Protein AF-0000000068505169 (afdb_homodimer)

Sequence (328 aa):
MQSNTTNFGRCMRGFASVATLTAASVMLSAHQTATYTDSSVLVTFGDIPSYWCFVFANYLISAYGTLLVFLPRKSQLWQLVVALDSVLVVILSSSCSAALAVGLIERNGIPHARWESIYHQVPSYCARILSACGIGFVGVVIYLLLLLLALQAEFNSILIDITLMQSNTTNFGRCMRGFASVATLTAASVMLSAHQTATYTDSSVLVTFGDIPSYWCFVFANYLISAYGTLLVFLPRKSQLWQLVVALDSVLVVILSSSCSAALAVGLIERNGIPHARWESIYHQVPSYCARILSACGIGFVGVVIYLLLLLLALQAEFNSILIDITL

Radius of gyration: 22.2 Å; Cα contacts (8 Å, |Δi|>4): 449; chains: 2; bounding box: 42×74×43 Å

pLDDT: mean 88.79, std 12.63, range [39.25, 98.69]

InterPro domains:
  IPR006459 Casparian strip membrane protein [TIGR01569] (12-149)
  IPR006702 Casparian strip membrane protein domain [PF04535] (7-141)
  IPR044173 Casparian strip membrane protein/CASP-like protein [PTHR36488] (13-149)

Nearest PDB structures (foldseek):
  8oyv-assembly1_A  TM=4.963E-01  e=1.800E+00  synthetic construct
  8oyv-assembly1_A  TM=4.962E-01  e=1.800E+00  synthetic construct

Secondary structure (DSSP, 8-state):
-HHHHHHHHHHHHHHHHHHHHHHHHHHHT-EEEEE-SS-EEEEEGGG-HHHHHHHHHHHHHHHHHHHHHSS---TTHHHHHHHHHHHHHHHHHHHHHHHHHHHHHHHH-BGGGTB---TTT-HHHHHHHHHHHHHHHHHHHHHHHHHHHHHHHHHHHHHHHHH-/-HHHHHHHHHHHHHHHHHHHHHHHHHHHT-EEEEE-SS-EEEEEGGG-HHHHHHHHHHHHHHHHHHHHHSS---TTHHHHHHHHHHHHHHHHHHHHHHHHHHHHHHHH-BGGGTB---TTT-HHHHHHHHHHHHHHHHHHHHHHHHHHHHHHHHHHHHHHHHH-

Foldseek 3Di:
DVVVVVVVLLVLLLLLLVLLQVLLVLLQPQWDWFDDPVDIDIDHSVVDVLNVLQNVLSNVSSVVSVVVSPDPPDDPCVVVVLVVLVVSLVSLVVSLVSLQVVLVCLQPNDVVVPGDHCCVGRVRSSVSSNVSSVSSVSSSVSSVVSSVVVVVVVVVVVVVVVVD/DVVVVVVVLLVLLLLLLVLLQVLLVLLQPQWDWFDDPVDIDIDHSVVDVLNVLQNVLSNVSSVVSVVVSPDPPDDPCVVVVLVVLVVSLVSLVVSLVSLQVVLVCLQPNDVVVPGDHCCVGRVRSSVSSNVSSVSSVSSSVSSVVSSVVVVVVVVVVVVVVVVD

Solvent-accessible surface area (backbone atoms only — not comparable to full-atom values): 16306 Å² total; per-residue (Å²): 115,74,65,58,53,52,51,51,49,40,50,49,37,49,50,27,17,51,30,13,40,48,15,24,52,41,33,72,66,23,54,36,65,27,73,52,98,84,48,76,46,79,45,50,46,85,79,39,68,49,46,51,47,28,32,51,42,23,44,50,49,16,55,53,30,53,54,52,60,74,46,76,92,51,77,80,59,48,61,55,50,54,51,49,48,55,54,48,38,34,50,40,32,16,23,37,31,20,32,42,47,52,45,49,35,39,54,64,29,38,77,93,69,58,26,66,49,47,31,90,51,27,48,69,27,49,49,30,45,49,48,16,37,53,37,33,45,51,22,34,53,46,47,49,50,50,51,50,50,53,52,49,55,54,50,52,56,52,53,55,54,70,74,100,115,74,65,58,54,52,50,51,50,40,51,49,36,50,50,26,17,51,30,14,41,48,16,25,51,41,33,70,65,23,54,35,65,27,70,50,99,83,48,75,46,80,45,49,45,84,80,38,68,49,46,52,47,28,33,51,42,22,43,52,49,16,53,52,31,53,54,53,61,74,46,77,92,50,76,80,58,48,60,54,50,54,48,49,49,56,54,47,37,34,50,40,34,15,25,39,29,18,31,42,48,52,44,49,36,39,55,64,28,37,77,93,70,57,27,66,48,46,31,88,51,28,49,69,29,49,51,30,43,50,48,16,35,53,37,33,44,53,21,35,53,44,48,50,49,51,50,49,51,54,54,49,54,55,50,51,55,49,52,55,54,71,74,100

Organism: Arachis hypogaea (NCBI:txid3818)

Structure (mmCIF, N/CA/C/O backbone):
data_AF-0000000068505169-model_v1
#
loop_
_entity.id
_entity.type
_entity.pdbx_description
1 polymer 'CASP-like protein'
#
loop_
_atom_site.group_PDB
_atom_site.id
_atom_site.type_symbol
_atom_site.label_atom_id
_atom_site.label_alt_id
_atom_site.label_comp_id
_atom_site.label_asym_id
_atom_site.label_entity_id
_atom_site.label_seq_id
_atom_site.pdbx_PDB_ins_code
_atom_site.Cartn_x
_atom_site.Cartn_y
_atom_site.Cartn_z
_atom_site.occupancy
_atom_site.B_iso_or_equiv
_atom_site.auth_seq_id
_atom_site.auth_comp_id
_atom_site.auth_asym_id
_atom_site.auth_atom_id
_atom_site.pdbx_PDB_model_num
ATOM 1 N N . MET A 1 1 ? 14.07 24.844 20.359 1 39.5 1 MET A N 1
ATOM 2 C CA . MET A 1 1 ? 13.406 23.531 20.312 1 39.5 1 MET A CA 1
ATOM 3 C C . MET A 1 1 ? 12.867 23.25 18.922 1 39.5 1 MET A C 1
ATOM 5 O O . MET A 1 1 ? 12.906 22.109 18.453 1 39.5 1 MET A O 1
ATOM 9 N N . GLN A 1 2 ? 12.398 24.344 18.172 1 51.69 2 GLN A N 1
ATOM 10 C CA . GLN A 1 2 ? 11.859 24.266 16.812 1 51.69 2 GLN A CA 1
ATOM 11 C C . GLN A 1 2 ? 12.93 23.828 15.82 1 51.69 2 GLN A C 1
ATOM 13 O O . GLN A 1 2 ? 12.656 23.031 14.914 1 51.69 2 GLN A O 1
ATOM 18 N N . SER A 1 3 ? 14.172 24.203 16.109 1 56.88 3 SER A N 1
ATOM 19 C CA . SER A 1 3 ? 15.281 23.953 15.203 1 56.88 3 SER A CA 1
ATOM 20 C C . SER A 1 3 ? 15.688 22.484 15.227 1 56.88 3 SER A C 1
ATOM 22 O O . SER A 1 3 ? 15.992 21.906 14.188 1 56.88 3 SER A O 1
ATOM 24 N N . ASN A 1 4 ? 15.633 21.781 16.406 1 59.94 4 ASN A N 1
ATOM 25 C CA . ASN A 1 4 ? 16.078 20.406 16.531 1 59.94 4 ASN A CA 1
ATOM 26 C C . ASN A 1 4 ? 15.117 19.453 15.82 1 59.94 4 ASN A C 1
ATOM 28 O O . ASN A 1 4 ? 15.555 18.438 15.25 1 59.94 4 ASN A O 1
ATOM 32 N N . THR A 1 5 ? 13.922 19.875 15.773 1 69.19 5 THR A N 1
ATOM 33 C CA . THR A 1 5 ? 12.945 19.016 15.125 1 69.19 5 THR A CA 1
ATOM 34 C C . THR A 1 5 ? 13.109 19.047 13.609 1 69.19 5 THR A C 1
ATOM 36 O O . THR A 1 5 ? 12.945 18.031 12.93 1 69.19 5 THR A O 1
ATOM 39 N N . THR A 1 6 ? 13.531 20.203 13.219 1 76.12 6 THR A N 1
ATOM 40 C CA . THR A 1 6 ? 13.734 20.328 11.781 1 76.12 6 THR A CA 1
ATOM 41 C C . THR A 1 6 ? 14.945 19.5 11.336 1 76.12 6 THR A C 1
ATOM 43 O O . THR A 1 6 ? 14.906 18.844 10.297 1 76.12 6 THR A O 1
ATOM 46 N N . ASN A 1 7 ? 16 19.562 12.203 1 82.75 7 ASN A N 1
ATOM 47 C CA . ASN A 1 7 ? 17.172 18.766 11.883 1 82.75 7 ASN A CA 1
ATOM 48 C C . ASN A 1 7 ? 16.875 17.266 11.938 1 82.75 7 ASN A C 1
ATOM 50 O O . ASN A 1 7 ? 17.375 16.5 11.125 1 82.75 7 ASN A O 1
ATOM 54 N N . PHE A 1 8 ? 16.141 16.891 12.914 1 87.81 8 PHE A N 1
ATOM 55 C CA . PHE A 1 8 ? 15.742 15.5 13.055 1 87.81 8 PHE A CA 1
ATOM 56 C C . PHE A 1 8 ? 14.945 15.039 11.836 1 87.81 8 PHE A C 1
ATOM 58 O O . PHE A 1 8 ? 15.18 13.953 11.312 1 87.81 8 PHE A O 1
ATOM 65 N N . GLY A 1 9 ? 14.141 15.945 11.375 1 87.56 9 GLY A N 1
ATOM 66 C CA . GLY A 1 9 ? 13.367 15.633 10.188 1 87.56 9 GLY A CA 1
ATOM 67 C C . GLY A 1 9 ? 14.219 15.492 8.938 1 87.56 9 GLY A C 1
ATOM 68 O O . GLY A 1 9 ? 14 14.594 8.125 1 87.56 9 GLY A O 1
ATOM 69 N N . ARG A 1 10 ? 15.164 16.281 8.906 1 89.62 10 ARG A N 1
ATOM 70 C CA . ARG A 1 10 ? 16.062 16.203 7.758 1 89.62 10 ARG A CA 1
ATOM 71 C C . ARG A 1 10 ? 16.906 14.93 7.793 1 89.62 10 ARG A C 1
ATOM 73 O O . ARG A 1 10 ? 17.125 14.305 6.758 1 89.62 10 ARG A O 1
ATOM 80 N N . CYS A 1 11 ? 17.312 14.602 8.914 1 92.19 11 CYS A N 1
ATOM 81 C CA . CYS A 1 11 ? 18.094 13.375 9.07 1 92.19 11 CYS A CA 1
ATOM 82 C C . CYS A 1 11 ? 17.25 12.148 8.727 1 92.19 11 CYS A C 1
ATOM 84 O O . CYS A 1 11 ? 17.734 11.242 8.031 1 92.19 11 CYS A O 1
ATOM 86 N N . MET A 1 12 ? 16.078 12.109 9.18 1 94.94 12 MET A N 1
ATOM 87 C CA . MET A 1 12 ? 15.188 10.992 8.883 1 94.94 12 MET A CA 1
ATOM 88 C C . MET A 1 12 ? 14.938 10.875 7.383 1 94.94 12 MET A C 1
ATOM 90 O O . MET A 1 12 ? 14.953 9.773 6.832 1 94.94 12 MET A O 1
ATOM 94 N N . ARG A 1 13 ? 14.781 11.984 6.824 1 94.44 13 ARG A N 1
ATOM 95 C CA . ARG A 1 13 ? 14.555 11.984 5.383 1 94.44 13 ARG A CA 1
ATOM 96 C C . ARG A 1 13 ? 15.789 11.477 4.637 1 94.44 13 ARG A C 1
ATOM 98 O O . ARG A 1 13 ? 15.664 10.773 3.629 1 94.44 13 ARG A O 1
ATOM 105 N N . GLY A 1 14 ? 16.875 11.828 5.105 1 95.12 14 GLY A N 1
ATOM 106 C CA . GLY A 1 14 ? 18.109 11.312 4.523 1 95.12 14 GLY A CA 1
ATOM 107 C C . GLY A 1 14 ? 18.25 9.812 4.652 1 95.12 14 GLY A C 1
ATOM 108 O O . GLY A 1 14 ? 18.609 9.133 3.689 1 95.12 14 GLY A O 1
ATOM 109 N N . PHE A 1 15 ? 17.891 9.359 5.777 1 96.5 15 PHE A N 1
ATOM 110 C CA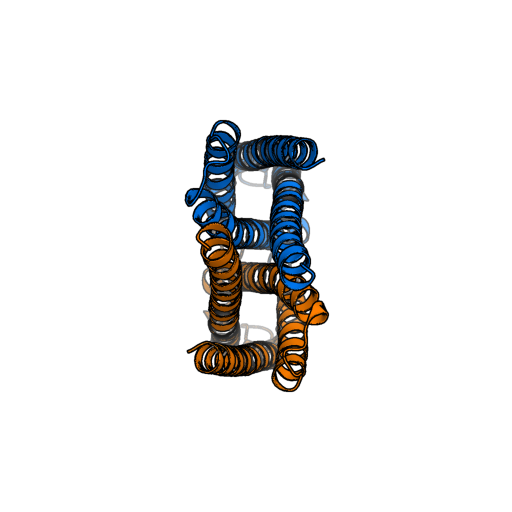 . PHE A 1 15 ? 17.953 7.922 6.004 1 96.5 15 PHE A CA 1
ATOM 111 C C . PHE A 1 15 ? 16.938 7.195 5.117 1 96.5 15 PHE A C 1
ATOM 113 O O . PHE A 1 15 ? 17.234 6.133 4.57 1 96.5 15 PHE A O 1
ATOM 120 N N . ALA A 1 16 ? 15.805 7.785 5.066 1 96.88 16 ALA A N 1
ATOM 121 C CA . ALA A 1 16 ? 14.773 7.184 4.223 1 96.88 16 ALA A CA 1
ATOM 122 C C . ALA A 1 16 ? 15.203 7.156 2.762 1 96.88 16 ALA A C 1
ATOM 124 O O . ALA A 1 16 ? 14.953 6.184 2.049 1 96.88 16 ALA A O 1
ATOM 125 N N . SER A 1 17 ? 15.852 8.172 2.303 1 97.38 17 SER A N 1
ATOM 126 C CA . SER A 1 17 ? 16.328 8.242 0.923 1 97.38 17 SER A CA 1
ATOM 127 C C . SER A 1 17 ? 17.359 7.172 0.637 1 97.38 17 SER A C 1
ATOM 129 O O . SER A 1 17 ? 17.328 6.52 -0.408 1 97.38 17 SER A O 1
ATOM 131 N N . VAL A 1 18 ? 18.219 6.988 1.585 1 97.38 18 VAL A N 1
ATOM 132 C CA . VAL A 1 18 ? 19.25 5.965 1.427 1 97.38 18 VAL A CA 1
ATOM 133 C C . VAL A 1 18 ? 18.609 4.578 1.446 1 97.38 18 VAL A C 1
ATOM 135 O O . VAL A 1 18 ? 18.969 3.711 0.646 1 97.38 18 VAL A O 1
ATOM 138 N N . ALA A 1 19 ? 17.734 4.363 2.311 1 98.12 19 ALA A N 1
ATOM 139 C CA . ALA A 1 19 ? 17.047 3.076 2.41 1 98.12 19 ALA A CA 1
ATOM 140 C C . ALA A 1 19 ? 16.312 2.748 1.115 1 98.12 19 ALA A C 1
ATOM 142 O O . ALA A 1 19 ? 16.406 1.633 0.599 1 98.12 19 ALA A O 1
ATOM 143 N N . THR A 1 20 ? 15.555 3.73 0.558 1 98.44 20 THR A N 1
ATOM 144 C CA . THR A 1 20 ? 14.789 3.482 -0.66 1 98.44 20 THR A CA 1
ATOM 145 C C . THR A 1 20 ? 15.719 3.295 -1.854 1 98.44 20 THR A C 1
ATOM 147 O O . THR A 1 20 ? 15.453 2.473 -2.732 1 98.44 20 THR A O 1
ATOM 150 N N . LEU A 1 21 ? 16.828 3.963 -1.868 1 98.31 21 LEU A N 1
ATOM 151 C CA . LEU A 1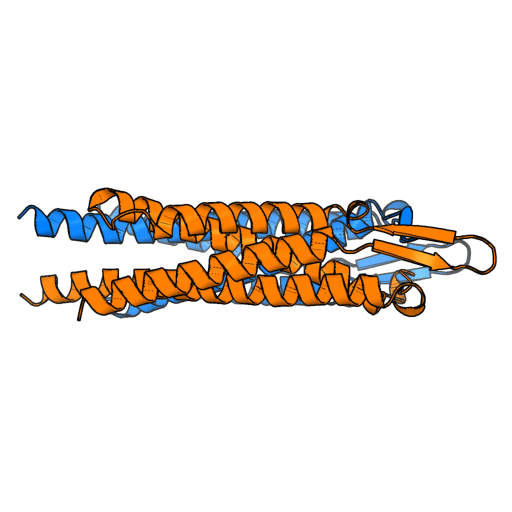 21 ? 17.828 3.777 -2.92 1 98.31 21 LEU A CA 1
ATOM 152 C C . LEU A 1 21 ? 18.422 2.377 -2.857 1 98.31 21 LEU A C 1
ATOM 154 O O . LEU A 1 21 ? 18.562 1.711 -3.885 1 98.31 21 LEU A O 1
ATOM 158 N N . THR A 1 22 ? 18.734 2.004 -1.691 1 98.5 22 THR A N 1
ATOM 159 C CA . THR A 1 22 ? 19.312 0.682 -1.486 1 98.5 22 THR A CA 1
ATOM 160 C C . THR A 1 22 ? 18.312 -0.41 -1.852 1 98.5 22 THR A C 1
ATOM 162 O O . THR A 1 22 ? 18.656 -1.376 -2.533 1 98.5 22 THR A O 1
ATOM 165 N N . ALA A 1 23 ? 17.094 -0.255 -1.421 1 98.69 23 ALA A N 1
ATOM 166 C CA . ALA A 1 23 ? 16.062 -1.231 -1.734 1 98.69 23 ALA A CA 1
ATOM 167 C C . ALA A 1 23 ? 15.891 -1.387 -3.242 1 98.69 23 ALA A C 1
ATOM 169 O O . ALA A 1 23 ? 15.828 -2.508 -3.756 1 98.69 23 ALA A O 1
ATOM 170 N N . ALA A 1 24 ? 15.789 -0.264 -3.967 1 98.31 24 ALA A N 1
ATOM 171 C CA . ALA A 1 24 ? 15.641 -0.298 -5.418 1 98.31 24 ALA A CA 1
ATOM 172 C C . ALA A 1 24 ? 16.844 -0.976 -6.078 1 98.31 24 ALA A C 1
ATOM 174 O O . ALA A 1 24 ? 16.672 -1.787 -6.992 1 98.31 24 ALA A O 1
ATOM 175 N N . SER A 1 25 ? 18.031 -0.681 -5.605 1 98.19 25 SER A N 1
ATOM 176 C CA . SER A 1 25 ? 19.25 -1.238 -6.188 1 98.19 25 SER A CA 1
ATOM 177 C C . SER A 1 25 ? 19.344 -2.74 -5.938 1 98.19 25 SER A C 1
ATOM 179 O O . SER A 1 25 ? 19.734 -3.5 -6.828 1 98.19 25 SER A O 1
ATOM 181 N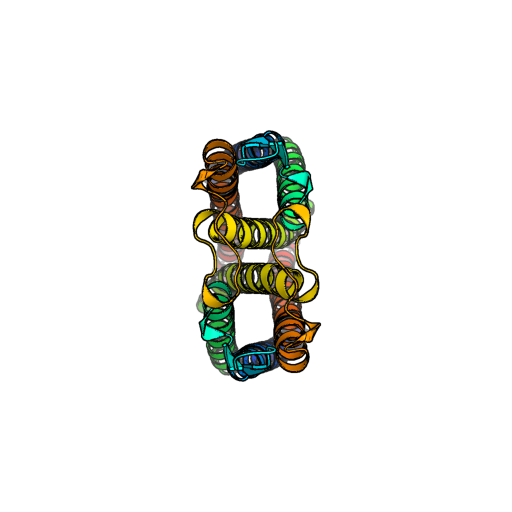 N . VAL A 1 26 ? 19 -3.18 -4.754 1 97.94 26 VAL A N 1
ATOM 182 C CA . VAL A 1 26 ? 19.047 -4.598 -4.422 1 97.94 26 VAL A CA 1
ATOM 183 C C . VAL A 1 26 ? 18.062 -5.363 -5.301 1 97.94 26 VAL A C 1
ATOM 185 O O . VAL A 1 26 ? 18.375 -6.445 -5.805 1 97.94 26 VAL A O 1
ATOM 188 N N . MET A 1 27 ? 16.891 -4.797 -5.488 1 97.75 27 MET A N 1
ATOM 189 C CA . MET A 1 27 ? 15.898 -5.461 -6.336 1 97.75 27 MET A CA 1
ATOM 190 C C . MET A 1 27 ? 16.375 -5.516 -7.781 1 97.75 27 MET A C 1
ATOM 192 O O . MET A 1 27 ? 16.219 -6.535 -8.453 1 97.75 27 MET A O 1
ATOM 196 N N . LEU A 1 28 ? 16.938 -4.418 -8.234 1 95.94 28 LEU A N 1
ATOM 197 C CA . LEU A 1 28 ? 17.422 -4.324 -9.609 1 95.94 28 LEU A CA 1
ATOM 198 C C . LEU A 1 28 ? 18.516 -5.359 -9.875 1 95.94 28 LEU A C 1
ATOM 200 O O . LEU A 1 28 ? 18.672 -5.816 -11.008 1 95.94 28 LEU A O 1
ATOM 204 N N . SER A 1 29 ? 19.234 -5.734 -8.867 1 95.56 29 SER A N 1
ATOM 205 C CA . SER A 1 29 ? 20.359 -6.668 -9.016 1 95.56 29 SER A CA 1
ATOM 206 C C . SER A 1 29 ? 19.891 -8.109 -8.805 1 95.56 29 SER A C 1
ATOM 208 O O . SER A 1 29 ? 20.719 -9.031 -8.836 1 95.56 29 SER A O 1
ATOM 210 N N . ALA A 1 30 ? 18.672 -8.391 -8.656 1 96.19 30 ALA A N 1
ATOM 211 C CA . ALA A 1 30 ? 18.172 -9.727 -8.367 1 96.19 30 ALA A CA 1
ATOM 212 C C . ALA A 1 30 ? 18.078 -10.562 -9.641 1 96.19 30 ALA A C 1
ATOM 214 O O . ALA A 1 30 ? 17.219 -10.312 -10.492 1 96.19 30 ALA A O 1
ATOM 215 N N . HIS A 1 31 ? 18.922 -11.43 -9.875 1 93.81 31 HIS A N 1
ATOM 216 C CA . HIS A 1 31 ? 18.938 -12.383 -10.977 1 93.81 31 HIS A CA 1
ATOM 217 C C . HIS A 1 31 ? 19.656 -13.664 -10.586 1 93.81 31 HIS A C 1
ATOM 219 O O . HIS A 1 31 ? 20.578 -13.633 -9.758 1 93.81 31 HIS A O 1
ATOM 225 N N . GLN A 1 32 ? 19.109 -14.719 -11.039 1 93.25 32 GLN A N 1
ATOM 226 C CA . GLN A 1 32 ? 19.719 -16.031 -10.805 1 93.25 32 GLN A CA 1
ATOM 227 C C . GLN A 1 32 ? 19.25 -17.047 -11.844 1 93.25 32 GLN A C 1
ATOM 229 O O . GLN A 1 32 ? 18.078 -17.047 -12.234 1 93.25 32 GLN A O 1
ATOM 234 N N . THR A 1 33 ? 20.156 -17.922 -12.297 1 90.94 33 THR A N 1
ATOM 235 C CA . THR A 1 33 ? 19.828 -18.984 -13.25 1 90.94 33 THR A CA 1
ATOM 236 C C . THR A 1 33 ? 19.281 -20.203 -12.539 1 90.94 33 THR A C 1
ATOM 238 O O . THR A 1 33 ? 19.875 -20.719 -11.594 1 90.94 33 THR A O 1
ATOM 241 N N . ALA A 1 34 ? 18.078 -20.562 -12.977 1 87.25 34 ALA A N 1
ATOM 242 C CA . ALA A 1 34 ? 17.469 -21.766 -12.438 1 87.25 34 ALA A CA 1
ATOM 243 C C . ALA A 1 34 ? 17.859 -23 -13.258 1 87.25 34 ALA A C 1
ATOM 245 O O . ALA A 1 34 ? 17.719 -23 -14.484 1 87.25 34 ALA A O 1
ATOM 246 N N . THR A 1 35 ? 18.375 -24 -12.508 1 83.25 35 THR A N 1
ATOM 247 C CA . THR A 1 35 ? 18.781 -25.219 -13.188 1 83.25 35 THR A CA 1
ATOM 248 C C . THR A 1 35 ? 17.75 -26.328 -12.977 1 83.25 35 THR A C 1
ATOM 250 O O . THR A 1 35 ? 17.453 -26.703 -11.836 1 83.25 35 THR A O 1
ATOM 253 N N . TYR A 1 36 ? 17.172 -26.547 -14.117 1 76 36 TYR A N 1
ATOM 254 C CA . TYR A 1 36 ? 16.281 -27.703 -14.117 1 76 36 TYR A CA 1
ATOM 255 C C . TYR A 1 36 ? 16.953 -28.922 -14.734 1 76 36 TYR A C 1
ATOM 257 O O . TYR A 1 36 ? 18.094 -28.844 -15.188 1 76 36 TYR A O 1
ATOM 265 N N . THR A 1 37 ? 16.391 -30.047 -14.633 1 75.94 37 THR A N 1
ATOM 266 C CA . THR A 1 37 ? 16.953 -31.297 -15.148 1 75.94 37 THR A CA 1
ATOM 267 C C . THR A 1 37 ? 17.281 -31.156 -16.641 1 75.94 37 THR A C 1
ATOM 269 O O . THR A 1 37 ? 18.312 -31.672 -17.094 1 75.94 37 THR A O 1
ATOM 272 N N . ASP A 1 38 ? 16.641 -30.375 -17.297 1 77.06 38 ASP A N 1
ATOM 273 C CA . ASP A 1 38 ? 16.812 -30.406 -18.734 1 77.06 38 ASP A CA 1
ATOM 274 C C . ASP A 1 38 ? 17.078 -29.016 -19.297 1 77.06 38 ASP A C 1
ATOM 276 O O . ASP A 1 38 ? 17.203 -28.828 -20.516 1 77.06 38 ASP A O 1
ATOM 280 N N . SER A 1 39 ? 17.141 -28.078 -18.531 1 81.25 39 SER A N 1
ATOM 281 C CA . SER A 1 39 ? 17.328 -26.75 -19.078 1 81.25 39 SER A CA 1
ATOM 282 C C . SER A 1 39 ? 17.625 -25.719 -17.984 1 81.25 39 SER A C 1
ATOM 284 O O . SER A 1 39 ? 17.438 -26.016 -16.797 1 81.25 39 SER A O 1
ATOM 286 N N . SER A 1 40 ? 18.328 -24.672 -18.469 1 84.62 40 SER A N 1
ATOM 287 C CA . SER A 1 40 ? 18.578 -23.547 -17.578 1 84.62 40 SER A CA 1
ATOM 288 C C . SER A 1 40 ? 17.797 -22.312 -18 1 84.62 40 SER A C 1
ATOM 290 O O . SER A 1 40 ? 17.703 -22.016 -19.203 1 84.62 40 SER A O 1
ATOM 292 N N . VAL A 1 41 ? 17.062 -21.812 -17.031 1 85.94 41 VAL A N 1
ATOM 293 C CA . VAL A 1 41 ? 16.297 -20.609 -17.312 1 85.94 41 VAL A CA 1
ATOM 294 C C . VAL A 1 41 ? 16.75 -19.469 -16.406 1 85.94 41 VAL A C 1
ATOM 296 O O . VAL A 1 41 ? 16.922 -19.656 -15.203 1 85.94 41 VAL A O 1
ATOM 299 N N . LEU A 1 42 ? 17.016 -18.359 -17.031 1 89.69 42 LEU A N 1
ATOM 300 C CA . LEU A 1 42 ? 17.406 -17.172 -16.266 1 89.69 42 LEU A CA 1
ATOM 301 C C . LEU A 1 42 ? 16.188 -16.5 -15.656 1 89.69 42 LEU A C 1
ATOM 303 O O . LEU A 1 42 ? 15.266 -16.109 -16.375 1 89.69 42 LEU A O 1
ATOM 307 N N . VAL A 1 43 ? 16.172 -16.453 -14.32 1 89.88 43 VAL A N 1
ATOM 308 C CA . VAL A 1 43 ? 15.109 -15.773 -13.594 1 89.88 43 VAL A CA 1
ATOM 309 C C . VAL A 1 43 ? 15.562 -14.383 -13.172 1 89.88 43 VAL A C 1
ATOM 311 O O . VAL A 1 43 ? 16.594 -14.234 -12.5 1 89.88 43 VAL A O 1
ATOM 314 N N . THR A 1 44 ? 14.836 -13.359 -13.594 1 92.38 44 THR A N 1
ATOM 315 C CA . THR A 1 44 ? 15.18 -11.977 -13.266 1 92.38 44 THR A CA 1
ATOM 316 C C . THR A 1 44 ? 13.969 -11.242 -12.703 1 92.38 44 THR A C 1
ATOM 318 O O . THR A 1 44 ? 12.828 -11.68 -12.883 1 92.38 44 THR A O 1
ATOM 321 N N . PHE A 1 45 ? 14.289 -10.156 -11.992 1 91.69 45 PHE A N 1
ATOM 322 C CA . PHE A 1 45 ? 13.203 -9.367 -11.43 1 91.69 45 PHE A CA 1
ATOM 323 C C . PHE A 1 45 ? 12.297 -8.82 -12.531 1 91.69 45 PHE A C 1
ATOM 325 O O . PHE A 1 45 ? 11.109 -8.594 -12.312 1 91.69 45 PHE A O 1
ATOM 332 N N . GLY A 1 46 ? 12.859 -8.609 -13.734 1 90.38 46 GLY A N 1
ATOM 333 C CA . GLY A 1 46 ? 12.18 -7.973 -14.852 1 90.38 46 GLY A CA 1
ATOM 334 C C . GLY A 1 46 ? 11 -8.781 -15.367 1 90.38 46 GLY A C 1
ATOM 335 O O . GLY A 1 46 ? 10.156 -8.258 -16.094 1 90.38 46 GLY A O 1
ATOM 336 N N . ASP A 1 47 ? 10.836 -9.945 -14.977 1 88.56 47 ASP A N 1
ATOM 337 C CA . ASP A 1 47 ? 9.773 -10.828 -15.453 1 88.56 47 ASP A CA 1
ATOM 338 C C . ASP A 1 47 ? 8.461 -10.562 -14.719 1 88.56 47 ASP A C 1
ATOM 340 O O . ASP A 1 47 ? 7.398 -11.008 -15.156 1 88.56 47 ASP A O 1
ATOM 344 N N . ILE A 1 48 ? 8.57 -9.883 -13.625 1 92.81 48 ILE A N 1
ATOM 345 C CA . ILE A 1 48 ? 7.395 -9.633 -12.797 1 92.81 48 ILE A CA 1
ATOM 346 C C . ILE A 1 48 ? 7.09 -8.133 -12.773 1 92.81 48 ILE A C 1
ATOM 348 O O . ILE A 1 48 ? 7.895 -7.336 -12.281 1 92.81 48 ILE A O 1
ATOM 352 N N . PRO A 1 49 ? 5.977 -7.746 -13.234 1 93.31 49 PRO A N 1
ATOM 353 C CA . PRO A 1 49 ? 5.633 -6.324 -13.312 1 93.31 49 PRO A CA 1
ATOM 354 C C . PRO A 1 49 ? 5.629 -5.641 -11.953 1 93.31 49 PRO A C 1
ATOM 356 O O . PRO A 1 49 ? 5.98 -4.465 -11.844 1 93.31 49 PRO A O 1
ATOM 359 N N . SER A 1 50 ? 5.203 -6.32 -10.922 1 95.12 50 SER A N 1
ATOM 360 C CA . SER A 1 50 ? 5.137 -5.727 -9.594 1 95.12 50 SER A CA 1
ATOM 361 C C . SER A 1 50 ? 6.512 -5.254 -9.125 1 95.12 50 SER A C 1
ATOM 363 O O . SER A 1 50 ? 6.621 -4.258 -8.406 1 95.12 50 SER A O 1
ATOM 365 N N . TYR A 1 51 ? 7.547 -5.836 -9.547 1 97.62 51 TYR A N 1
ATOM 366 C CA . TYR A 1 51 ? 8.898 -5.477 -9.133 1 97.62 51 TYR A CA 1
ATOM 367 C C . TYR A 1 51 ? 9.352 -4.188 -9.805 1 97.62 51 TYR A C 1
ATOM 369 O O . TYR A 1 51 ? 10.094 -3.398 -9.219 1 97.62 51 TYR A O 1
ATOM 377 N N . TRP A 1 52 ? 8.883 -3.984 -10.992 1 96.25 52 TRP A N 1
ATOM 378 C CA . TRP A 1 52 ? 9.164 -2.713 -11.656 1 96.25 52 TRP A CA 1
ATOM 379 C C . TRP A 1 52 ? 8.492 -1.559 -10.922 1 96.25 52 TRP A C 1
ATOM 381 O O . TRP A 1 52 ? 9.07 -0.481 -10.773 1 96.25 52 TRP A O 1
ATOM 391 N N . CYS A 1 53 ? 7.332 -1.796 -10.508 1 97.12 53 CYS A N 1
ATOM 392 C CA . CYS A 1 53 ? 6.621 -0.777 -9.742 1 97.12 53 CYS A CA 1
ATOM 393 C C . CYS A 1 53 ? 7.367 -0.438 -8.461 1 97.12 53 CYS A C 1
ATOM 395 O O . CYS A 1 53 ? 7.5 0.734 -8.102 1 97.12 53 CYS A O 1
ATOM 397 N N . PHE A 1 54 ? 7.832 -1.439 -7.859 1 98.5 54 PHE A N 1
ATOM 398 C CA . PHE A 1 54 ? 8.602 -1.267 -6.633 1 98.5 54 PHE A CA 1
ATOM 399 C C . PHE A 1 54 ? 9.859 -0.45 -6.898 1 98.5 54 PHE A C 1
ATOM 401 O O . PHE A 1 54 ? 10.148 0.512 -6.18 1 98.5 54 PHE A O 1
ATOM 408 N N . VAL A 1 55 ? 10.625 -0.806 -7.898 1 98.5 55 VAL A N 1
ATOM 409 C CA . VAL A 1 55 ? 11.891 -0.161 -8.219 1 98.5 55 VAL A CA 1
ATOM 410 C C . VAL A 1 55 ? 11.648 1.3 -8.594 1 98.5 55 VAL A C 1
ATOM 412 O O . VAL A 1 55 ? 12.32 2.197 -8.078 1 98.5 55 VAL A O 1
ATOM 415 N N . PHE A 1 56 ? 10.672 1.495 -9.391 1 97.94 56 PHE A N 1
ATOM 416 C CA . PHE A 1 56 ? 10.383 2.854 -9.836 1 97.94 56 PHE A CA 1
ATOM 417 C C . PHE A 1 56 ? 9.938 3.721 -8.664 1 97.94 56 PHE A C 1
ATOM 419 O O . PHE A 1 56 ? 10.398 4.852 -8.508 1 97.94 56 PHE A O 1
ATOM 426 N N . ALA A 1 57 ? 9.094 3.217 -7.848 1 98.12 57 ALA A N 1
ATOM 427 C CA . ALA A 1 57 ? 8.609 3.965 -6.695 1 98.12 57 ALA A CA 1
ATOM 428 C C . ALA A 1 57 ? 9.75 4.312 -5.742 1 98.12 57 ALA A C 1
ATOM 430 O O . ALA A 1 57 ? 9.844 5.441 -5.262 1 98.12 57 ALA A O 1
ATOM 431 N N . ASN A 1 58 ? 10.602 3.367 -5.488 1 98.62 58 ASN A N 1
ATOM 432 C CA . ASN A 1 58 ? 11.703 3.592 -4.559 1 98.62 58 ASN A CA 1
ATOM 433 C C . ASN A 1 58 ? 12.711 4.602 -5.113 1 98.62 58 ASN A C 1
ATOM 435 O O . ASN A 1 58 ? 13.188 5.469 -4.387 1 98.62 58 ASN A O 1
ATOM 439 N N . TYR A 1 59 ? 13 4.492 -6.363 1 98.12 59 TYR A N 1
ATOM 440 C CA . TYR A 1 59 ? 13.898 5.484 -6.949 1 98.12 59 TYR A CA 1
ATOM 441 C C . TYR A 1 59 ? 13.273 6.871 -6.918 1 98.12 59 TYR A C 1
ATOM 443 O O . TYR A 1 59 ? 13.953 7.863 -6.641 1 98.12 59 TYR A O 1
ATOM 451 N N . LEU A 1 60 ? 11.992 6.945 -7.199 1 98.06 60 LEU A N 1
ATOM 452 C CA . LEU A 1 60 ? 11.281 8.219 -7.188 1 98.06 60 LEU A CA 1
ATOM 453 C C . LEU A 1 60 ? 11.344 8.867 -5.809 1 98.06 60 LEU A C 1
ATOM 455 O O . LEU A 1 60 ? 11.672 10.047 -5.688 1 98.06 60 LEU A O 1
ATOM 459 N N . ILE A 1 61 ? 11.086 8.109 -4.828 1 97.44 61 ILE A N 1
ATOM 460 C CA . ILE A 1 61 ? 11.031 8.617 -3.463 1 97.44 61 ILE A CA 1
ATOM 461 C C . ILE A 1 61 ? 12.438 8.992 -2.998 1 97.44 61 ILE A C 1
ATOM 463 O O . ILE A 1 61 ? 12.617 9.953 -2.256 1 97.44 61 ILE A O 1
ATOM 467 N N . SER A 1 62 ? 13.383 8.164 -3.434 1 97.69 62 SER A N 1
ATOM 468 C CA . SER A 1 62 ? 14.766 8.469 -3.08 1 97.69 62 SER A CA 1
ATOM 469 C C . SER A 1 62 ? 15.195 9.812 -3.664 1 97.69 62 SER A C 1
ATOM 471 O O . SER A 1 62 ? 15.773 10.641 -2.961 1 97.69 62 SER A O 1
ATOM 473 N N . ALA A 1 63 ? 14.961 10.039 -4.902 1 97.12 63 ALA A N 1
ATOM 474 C CA . ALA A 1 63 ? 15.32 11.297 -5.551 1 97.12 63 ALA A CA 1
ATOM 475 C C . ALA A 1 63 ? 14.602 12.477 -4.902 1 97.12 63 ALA A C 1
ATOM 477 O O . ALA A 1 63 ? 15.211 13.5 -4.609 1 97.12 63 ALA A O 1
ATOM 478 N N . TYR A 1 64 ? 13.359 12.289 -4.656 1 96 64 TYR A N 1
ATOM 479 C CA . TYR A 1 64 ? 12.539 13.312 -4.016 1 96 64 TYR A CA 1
ATOM 480 C C . TYR A 1 64 ? 13.094 13.664 -2.637 1 96 64 TYR A C 1
ATOM 482 O O . TYR A 1 64 ? 13.281 14.836 -2.318 1 96 64 TYR A O 1
ATOM 490 N N . GLY A 1 65 ? 13.336 12.633 -1.892 1 94.19 65 GLY A N 1
ATOM 491 C CA . GLY A 1 65 ? 13.844 12.852 -0.547 1 94.19 65 GLY A CA 1
ATOM 492 C C . GLY A 1 65 ? 15.188 13.562 -0.524 1 94.19 65 GLY A C 1
ATOM 493 O O . GLY A 1 65 ? 15.406 14.453 0.297 1 94.19 65 GLY A O 1
ATOM 494 N N . THR A 1 66 ? 16.031 13.148 -1.393 1 95.12 66 THR A N 1
ATOM 495 C CA . THR A 1 66 ? 17.359 13.75 -1.457 1 95.12 66 THR A CA 1
ATOM 496 C C . THR A 1 66 ? 17.266 15.234 -1.812 1 95.12 66 THR A C 1
ATOM 498 O O . THR A 1 66 ? 17.969 16.062 -1.238 1 95.12 66 THR A O 1
ATOM 501 N N . LEU A 1 67 ? 16.391 15.586 -2.697 1 93 67 LEU A N 1
ATOM 502 C CA . LEU A 1 67 ? 16.203 16.984 -3.086 1 93 67 LEU A CA 1
ATOM 503 C C . LEU A 1 67 ? 15.695 17.812 -1.911 1 93 67 LEU A C 1
ATOM 505 O O . LEU A 1 67 ? 16.125 18.938 -1.71 1 93 67 LEU A O 1
ATOM 509 N N . LEU A 1 68 ? 14.859 17.281 -1.126 1 91.31 68 LEU A N 1
ATOM 510 C CA . LEU A 1 68 ? 14.219 18.016 -0.039 1 91.31 68 LEU A CA 1
ATOM 511 C C . LEU A 1 68 ? 15.172 18.172 1.144 1 91.31 68 LEU A C 1
ATOM 513 O O . LEU A 1 68 ? 14.992 19.062 1.97 1 91.31 68 LEU A O 1
ATOM 517 N N . VAL A 1 69 ? 16.094 17.297 1.233 1 88.94 69 VAL A N 1
ATOM 518 C CA . VAL A 1 69 ? 17.094 17.438 2.293 1 88.94 69 VAL A CA 1
ATOM 519 C C . VAL A 1 69 ? 17.875 18.734 2.096 1 88.94 69 VAL A C 1
ATOM 521 O O . VAL A 1 69 ? 18.297 19.375 3.068 1 88.94 69 VAL A O 1
ATOM 524 N N . PHE A 1 70 ? 18.047 19.219 0.87 1 84.75 70 PHE A N 1
ATOM 525 C CA . PHE A 1 70 ? 18.859 20.391 0.561 1 84.75 70 PHE A CA 1
ATOM 526 C C . PHE A 1 70 ? 17.984 21.641 0.428 1 84.75 70 PHE A C 1
ATOM 528 O O . PHE A 1 70 ? 18.484 22.75 0.304 1 84.75 70 PHE A O 1
ATOM 535 N N . LEU A 1 71 ? 16.734 21.438 0.521 1 78.56 71 LEU A N 1
ATOM 536 C CA . LEU A 1 71 ? 15.828 22.562 0.353 1 78.56 71 LEU A CA 1
ATOM 537 C C . LEU A 1 71 ? 15.484 23.188 1.7 1 78.56 71 LEU A C 1
ATOM 539 O O . LEU A 1 71 ? 15.117 22.484 2.643 1 78.56 71 LEU A O 1
ATOM 543 N N . PRO A 1 72 ? 15.734 24.547 1.842 1 72.75 72 PRO A N 1
ATOM 544 C CA . PRO A 1 72 ? 15.359 25.234 3.078 1 72.75 72 PRO A CA 1
ATOM 545 C C . PRO A 1 72 ? 13.859 25.203 3.336 1 72.75 72 PRO A C 1
ATOM 547 O O . PRO A 1 72 ? 13.062 25.219 2.393 1 72.75 72 PRO A O 1
ATOM 550 N N . ARG A 1 73 ? 13.562 24.906 4.602 1 67.88 73 ARG A N 1
ATOM 551 C CA . ARG A 1 73 ? 12.164 24.859 5.023 1 67.88 73 ARG A CA 1
ATOM 552 C C . ARG A 1 73 ? 11.523 26.234 4.953 1 67.88 73 ARG A C 1
ATOM 554 O O . ARG A 1 73 ? 11.695 27.047 5.863 1 67.88 73 ARG A O 1
ATOM 561 N N . LYS A 1 74 ? 11.398 26.766 3.705 1 68.31 74 LYS A N 1
ATOM 562 C CA . LYS A 1 74 ? 10.812 28.094 3.523 1 68.31 74 LYS A CA 1
ATOM 563 C C . LYS A 1 74 ? 9.297 28.062 3.689 1 68.31 74 LYS A C 1
ATOM 565 O O . LYS A 1 74 ? 8.703 26.984 3.76 1 68.31 74 LYS A O 1
ATOM 570 N N . SER A 1 75 ? 8.57 29.281 3.58 1 63.69 75 SER A N 1
ATOM 571 C CA . SER A 1 75 ? 7.188 29.656 3.859 1 63.69 75 SER A CA 1
ATOM 572 C C . SER A 1 75 ? 6.215 28.688 3.193 1 63.69 75 SER A C 1
ATOM 574 O O . SER A 1 75 ? 6.441 27.469 3.186 1 63.69 75 SER A O 1
ATOM 576 N N . GLN A 1 76 ? 5.547 28.891 2.172 1 63.12 76 GLN A N 1
ATOM 577 C CA . GLN A 1 76 ? 4.359 28.297 1.574 1 63.12 76 GLN A CA 1
ATOM 578 C C . GLN A 1 76 ? 4.68 26.938 0.954 1 63.12 76 GLN A C 1
ATOM 580 O O . GLN A 1 76 ? 3.801 26.078 0.822 1 63.12 76 GLN A O 1
ATOM 585 N N . LEU A 1 77 ? 5.949 26.531 0.746 1 76.62 77 LEU A N 1
ATOM 586 C CA . LEU A 1 77 ? 6.32 25.312 0.044 1 76.62 77 LEU A CA 1
ATOM 587 C C . LEU A 1 77 ? 6.203 24.109 0.965 1 76.62 77 LEU A C 1
ATOM 589 O O . LEU A 1 77 ? 6.078 22.969 0.495 1 76.62 77 LEU A O 1
ATOM 593 N N . TRP A 1 78 ? 6.098 24.422 2.182 1 81.31 78 TRP A N 1
ATOM 594 C CA . TRP A 1 78 ? 6.066 23.328 3.15 1 81.31 78 TRP A CA 1
ATOM 595 C C . TRP A 1 78 ? 4.746 22.562 3.074 1 81.31 78 TRP A C 1
ATOM 597 O O . TRP A 1 78 ? 4.711 21.344 3.266 1 81.31 78 TRP A O 1
ATOM 607 N N . GLN A 1 79 ? 3.766 23.297 2.699 1 83.38 79 GLN A N 1
ATOM 608 C CA . GLN A 1 79 ? 2.469 22.641 2.533 1 83.38 79 GLN A CA 1
ATOM 609 C C . GLN A 1 79 ? 2.5 21.641 1.384 1 83.38 79 GLN A C 1
ATOM 611 O O . GLN A 1 79 ? 1.91 20.562 1.479 1 83.38 79 GLN A O 1
ATOM 616 N N . LEU A 1 80 ? 3.176 22.078 0.383 1 87 80 LEU A N 1
ATOM 617 C CA . LEU A 1 80 ? 3.289 21.219 -0.785 1 87 80 LEU A CA 1
ATOM 618 C C . LEU A 1 80 ? 4.133 19.984 -0.468 1 87 80 LEU A C 1
ATOM 620 O O . LEU A 1 80 ? 3.828 18.875 -0.931 1 87 80 LEU A O 1
ATOM 624 N N . VAL A 1 81 ? 5.098 20.156 0.332 1 89.31 81 VAL A N 1
ATOM 625 C CA . VAL A 1 81 ? 5.98 19.062 0.697 1 89.31 81 VAL A CA 1
ATOM 626 C C . VAL A 1 81 ? 5.211 18.031 1.515 1 89.31 81 VAL A C 1
ATOM 628 O O . VAL A 1 81 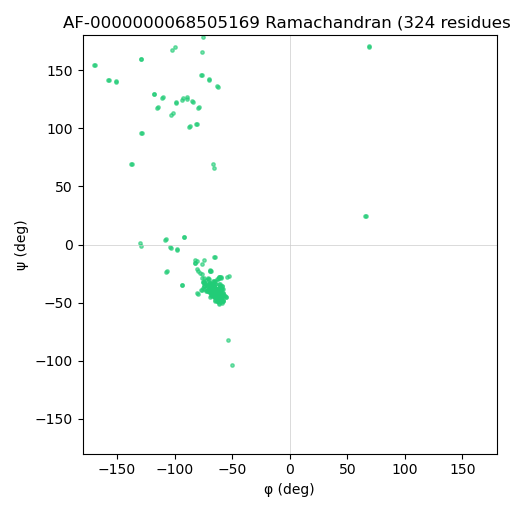? 5.316 16.828 1.266 1 89.31 81 VAL A O 1
ATOM 631 N N . VAL A 1 82 ? 4.422 18.453 2.396 1 90.19 82 VAL A N 1
ATOM 632 C CA . VAL A 1 82 ? 3.67 17.547 3.252 1 90.19 82 VAL A CA 1
ATOM 633 C C . VAL A 1 82 ? 2.623 16.797 2.424 1 90.19 82 VAL A C 1
ATOM 635 O O . VAL A 1 82 ? 2.402 15.602 2.621 1 90.19 82 VAL A O 1
ATOM 638 N N . ALA A 1 83 ? 2.049 17.484 1.525 1 92.31 83 ALA A N 1
ATOM 639 C CA . ALA A 1 83 ? 1.074 16.859 0.639 1 92.31 83 ALA A CA 1
ATOM 640 C C . ALA A 1 83 ? 1.739 15.805 -0.248 1 92.31 83 ALA A C 1
ATOM 642 O O . ALA A 1 83 ? 1.219 14.695 -0.408 1 92.31 83 ALA A O 1
ATOM 643 N N . LEU A 1 84 ? 2.828 16.125 -0.764 1 94.06 84 LEU A N 1
ATOM 644 C CA . LEU A 1 84 ? 3.566 15.188 -1.609 1 94.06 84 LEU A CA 1
ATOM 645 C C . LEU A 1 84 ? 4.059 13.992 -0.8 1 94.06 84 LEU A C 1
ATOM 647 O O . LEU A 1 84 ? 4.023 12.852 -1.278 1 94.06 84 LEU A O 1
ATOM 651 N N . ASP A 1 85 ? 4.449 14.273 0.411 1 94.62 85 ASP A N 1
ATOM 652 C CA . ASP A 1 85 ? 4.863 13.195 1.297 1 94.62 85 ASP A CA 1
ATOM 653 C C . ASP A 1 85 ? 3.721 12.211 1.537 1 94.62 85 ASP A C 1
ATOM 655 O O . ASP A 1 85 ? 3.939 11 1.598 1 94.62 85 ASP A O 1
ATOM 659 N N . SER A 1 86 ? 2.588 12.742 1.679 1 95.75 86 SER A N 1
ATOM 660 C CA . SER A 1 86 ? 1.438 11.883 1.936 1 95.75 86 SER A CA 1
ATOM 661 C C . SER A 1 86 ? 1.149 10.977 0.744 1 95.75 86 SER A C 1
ATOM 663 O O . SER A 1 86 ? 0.917 9.781 0.912 1 95.75 86 SER A O 1
ATOM 665 N N . VAL A 1 87 ? 1.251 11.43 -0.449 1 96.62 87 VAL A N 1
ATOM 666 C CA . VAL A 1 87 ? 0.998 10.648 -1.657 1 96.62 87 VAL A CA 1
ATOM 667 C C . VAL A 1 87 ? 2.129 9.648 -1.873 1 96.62 87 VAL A C 1
ATOM 669 O O . VAL A 1 87 ? 1.881 8.484 -2.207 1 96.62 87 VAL A O 1
ATOM 672 N N . LEU A 1 88 ? 3.273 10.094 -1.615 1 96.94 88 LEU A N 1
ATOM 673 C CA . LEU A 1 88 ? 4.434 9.25 -1.893 1 96.94 88 LEU A CA 1
ATOM 674 C C . LEU A 1 88 ? 4.516 8.094 -0.906 1 96.94 88 LEU A C 1
ATOM 676 O O . LEU A 1 88 ? 4.961 7 -1.263 1 96.94 88 LEU A O 1
ATOM 680 N N . VAL A 1 89 ? 4.125 8.367 0.326 1 97 89 VAL A N 1
ATOM 681 C CA . VAL A 1 89 ? 4.152 7.27 1.289 1 97 89 VAL A CA 1
ATOM 682 C C . VAL A 1 89 ? 3.109 6.223 0.911 1 97 89 VAL A C 1
ATOM 684 O O . VAL A 1 89 ? 3.328 5.02 1.093 1 97 89 VAL A O 1
ATOM 687 N N . VAL A 1 90 ? 2 6.633 0.376 1 97.5 90 VAL A N 1
ATOM 688 C CA . VAL A 1 90 ? 0.967 5.707 -0.082 1 97.5 90 VAL A CA 1
ATOM 689 C C . VAL A 1 90 ? 1.486 4.898 -1.268 1 97.5 90 VAL A C 1
ATOM 691 O O . VAL A 1 90 ? 1.312 3.68 -1.318 1 97.5 90 VAL A O 1
ATOM 694 N N . ILE A 1 91 ? 2.152 5.508 -2.195 1 97.69 91 ILE A N 1
ATOM 695 C CA . ILE A 1 91 ? 2.715 4.852 -3.369 1 97.69 91 ILE A CA 1
ATOM 696 C C . ILE A 1 91 ? 3.801 3.867 -2.938 1 97.69 91 ILE A C 1
ATOM 698 O O . ILE A 1 91 ? 3.822 2.721 -3.391 1 97.69 91 ILE A O 1
ATOM 702 N N . LEU A 1 92 ? 4.645 4.309 -2.027 1 98.12 92 LEU A N 1
ATOM 703 C CA . LEU A 1 92 ? 5.75 3.482 -1.551 1 98.12 92 LEU A CA 1
ATOM 704 C C . LEU A 1 92 ? 5.23 2.25 -0.816 1 98.12 92 LEU A C 1
ATOM 706 O O . LEU A 1 92 ? 5.684 1.133 -1.072 1 98.12 92 LEU A O 1
ATOM 710 N N . SER A 1 93 ? 4.328 2.479 0.055 1 98 93 SER A N 1
ATOM 711 C CA . SER A 1 93 ? 3.795 1.358 0.824 1 98 93 SER A CA 1
ATOM 712 C C . SER A 1 93 ? 3.021 0.394 -0.068 1 98 93 SER A C 1
ATOM 714 O O . SER A 1 93 ? 3.096 -0.823 0.113 1 98 93 SER A O 1
ATOM 716 N N . SER A 1 94 ? 2.332 0.891 -1.101 1 97.94 94 SER A N 1
ATOM 717 C CA . SER A 1 94 ? 1.582 0.058 -2.035 1 97.94 94 SER A CA 1
ATOM 718 C C . SER A 1 94 ? 2.518 -0.778 -2.902 1 97.94 94 SER A C 1
ATOM 720 O O . SER A 1 94 ? 2.293 -1.976 -3.09 1 97.94 94 SER A O 1
ATOM 722 N N . SER A 1 95 ? 3.525 -0.13 -3.375 1 98 95 SER A N 1
ATOM 723 C CA . SER A 1 95 ? 4.473 -0.856 -4.219 1 98 95 SER A CA 1
ATOM 724 C C . SER A 1 95 ? 5.23 -1.91 -3.418 1 98 95 SER A C 1
ATOM 726 O O . SER A 1 95 ? 5.492 -3.006 -3.916 1 98 95 SER A O 1
ATOM 728 N N . CYS A 1 96 ? 5.562 -1.578 -2.209 1 98.25 96 CYS A N 1
ATOM 729 C CA . CYS A 1 96 ? 6.25 -2.514 -1.327 1 98.25 96 CYS A CA 1
ATOM 730 C C . CYS A 1 96 ? 5.371 -3.723 -1.023 1 98.25 96 CYS A C 1
ATOM 732 O O . CYS A 1 96 ? 5.84 -4.863 -1.073 1 98.25 96 CYS A O 1
ATOM 734 N N . SER A 1 97 ? 4.168 -3.51 -0.809 1 98.12 97 SER A N 1
ATOM 735 C CA . SER A 1 97 ? 3.254 -4.594 -0.462 1 98.12 97 SER A CA 1
ATOM 736 C C . SER A 1 97 ? 2.992 -5.5 -1.659 1 98.12 97 SER A C 1
ATOM 738 O O . SER A 1 97 ? 2.904 -6.723 -1.512 1 98.12 97 SER A O 1
ATOM 740 N N . ALA A 1 98 ? 2.848 -4.891 -2.846 1 97.94 98 ALA A N 1
ATOM 741 C CA . ALA A 1 98 ? 2.664 -5.695 -4.055 1 97.94 98 ALA A CA 1
ATOM 742 C C . ALA A 1 98 ? 3.867 -6.598 -4.301 1 97.94 98 ALA A C 1
ATOM 744 O O . ALA A 1 98 ? 3.711 -7.793 -4.562 1 97.94 98 ALA A O 1
ATOM 745 N N . ALA A 1 99 ? 5.031 -6.051 -4.199 1 98.12 99 ALA A N 1
ATOM 746 C CA . ALA A 1 99 ? 6.254 -6.82 -4.414 1 98.12 99 ALA A CA 1
ATOM 747 C C . ALA A 1 99 ? 6.414 -7.902 -3.348 1 98.12 99 ALA A C 1
ATOM 749 O O . ALA A 1 99 ? 6.805 -9.031 -3.656 1 98.12 99 ALA A O 1
ATOM 750 N N . LEU A 1 100 ? 6.113 -7.52 -2.137 1 97.69 100 LEU A N 1
ATOM 751 C CA . LEU A 1 100 ? 6.242 -8.477 -1.046 1 97.69 100 LEU A CA 1
ATOM 752 C C . LEU A 1 100 ? 5.266 -9.633 -1.219 1 97.69 100 LEU A C 1
ATOM 754 O O . LEU A 1 100 ? 5.613 -10.789 -0.97 1 97.69 100 LEU A O 1
ATOM 758 N N . ALA A 1 101 ? 4.062 -9.375 -1.604 1 97.12 101 ALA A N 1
ATOM 759 C CA . ALA A 1 101 ? 3.076 -10.438 -1.819 1 97.12 101 ALA A CA 1
ATOM 760 C C . ALA A 1 101 ? 3.557 -11.43 -2.875 1 97.12 101 ALA A C 1
ATOM 762 O O . ALA A 1 101 ? 3.467 -12.641 -2.682 1 97.12 101 ALA A O 1
ATOM 763 N N . VAL A 1 102 ? 4.082 -10.922 -3.947 1 96.44 102 VAL A N 1
ATOM 764 C CA . VAL A 1 102 ? 4.566 -11.781 -5.023 1 96.44 102 VAL A CA 1
ATOM 765 C C . VAL A 1 102 ? 5.82 -12.523 -4.566 1 96.44 102 VAL A C 1
ATOM 767 O O . VAL A 1 102 ? 5.973 -13.719 -4.844 1 96.44 102 VAL A O 1
ATOM 770 N N . GLY A 1 103 ? 6.684 -11.82 -3.865 1 96.19 103 GLY A N 1
ATOM 771 C CA . GLY A 1 103 ? 7.887 -12.453 -3.352 1 96.19 103 GLY A CA 1
ATOM 772 C C . GLY A 1 103 ? 7.598 -13.609 -2.41 1 96.19 103 GLY A C 1
ATOM 773 O O . GLY A 1 103 ? 8.289 -14.625 -2.436 1 96.19 103 GLY A O 1
ATOM 774 N N . LEU A 1 104 ? 6.613 -13.438 -1.624 1 95.56 104 LEU A N 1
ATOM 775 C CA . LEU A 1 104 ? 6.254 -14.5 -0.692 1 95.56 104 LEU A CA 1
ATOM 776 C C . LEU A 1 104 ? 5.672 -15.695 -1.433 1 95.56 104 LEU A C 1
ATOM 778 O O . LEU A 1 104 ? 5.867 -16.844 -1.018 1 95.56 104 LEU A O 1
ATOM 782 N N . ILE A 1 105 ? 5.012 -15.438 -2.469 1 94.25 105 ILE A N 1
ATOM 783 C CA . ILE A 1 105 ? 4.492 -16.516 -3.299 1 94.25 105 ILE A CA 1
ATOM 784 C C . ILE A 1 105 ? 5.652 -17.25 -3.967 1 94.25 105 ILE A C 1
ATOM 786 O O . ILE A 1 105 ? 5.629 -18.484 -4.082 1 94.25 105 ILE A O 1
ATOM 790 N N . GLU A 1 106 ? 6.613 -16.5 -4.418 1 93.94 106 GLU A N 1
ATOM 791 C CA . GLU A 1 106 ? 7.785 -17.125 -5.023 1 93.94 106 GLU A CA 1
ATOM 792 C C . GLU A 1 106 ? 8.508 -18.031 -4.027 1 93.94 106 GLU A C 1
ATOM 794 O O . GLU A 1 106 ? 9.047 -19.062 -4.41 1 93.94 106 GLU A O 1
ATOM 799 N N . ARG A 1 107 ? 8.5 -17.609 -2.816 1 93.06 107 ARG A N 1
ATOM 800 C CA . ARG A 1 107 ? 9.227 -18.344 -1.786 1 93.06 107 ARG A CA 1
ATOM 801 C C . ARG A 1 107 ? 8.43 -19.547 -1.307 1 93.06 107 ARG A C 1
ATOM 803 O O . ARG A 1 107 ? 8.992 -20.641 -1.12 1 93.06 107 ARG A O 1
ATOM 810 N N . ASN A 1 108 ? 7.148 -19.375 -1.123 1 92.81 108 ASN A N 1
ATOM 811 C CA . ASN A 1 108 ? 6.336 -20.406 -0.47 1 92.81 108 ASN A CA 1
ATOM 812 C C . ASN A 1 108 ? 5.441 -21.125 -1.469 1 92.81 108 ASN A C 1
ATOM 814 O O . ASN A 1 108 ? 5.008 -22.25 -1.214 1 92.81 108 ASN A O 1
ATOM 818 N N . GLY A 1 109 ? 5.145 -20.562 -2.496 1 91.31 109 GLY A N 1
ATOM 819 C CA . GLY A 1 109 ? 4.195 -21.125 -3.443 1 91.31 109 GLY A CA 1
ATOM 820 C C . GLY A 1 109 ? 2.771 -21.156 -2.918 1 91.31 109 GLY A C 1
ATOM 821 O O . GLY A 1 109 ? 2.521 -20.766 -1.773 1 91.31 109 GLY A O 1
ATOM 822 N N . ILE A 1 110 ? 1.866 -21.469 -3.85 1 89.62 110 ILE A N 1
ATOM 823 C CA . ILE A 1 110 ? 0.458 -21.672 -3.533 1 89.62 110 ILE A CA 1
ATOM 824 C C . ILE A 1 110 ? -0.012 -23 -4.117 1 89.62 110 ILE A C 1
ATOM 826 O O . ILE A 1 110 ? -0.435 -23.062 -5.273 1 89.62 110 ILE A O 1
ATOM 830 N N . PRO A 1 111 ? -0.001 -24.062 -3.279 1 83.5 111 PRO A N 1
ATOM 831 C CA . PRO A 1 111 ? -0.319 -25.391 -3.795 1 83.5 111 PRO A CA 1
ATOM 832 C C . PRO A 1 111 ? -1.728 -25.484 -4.379 1 83.5 111 PRO A C 1
ATOM 834 O O . PRO A 1 111 ? -1.933 -26.109 -5.414 1 83.5 111 PRO A O 1
ATOM 837 N N . HIS A 1 112 ? -2.613 -24.766 -3.791 1 77.62 112 HIS A N 1
ATOM 838 C CA . HIS A 1 112 ? -4 -24.828 -4.242 1 77.62 112 HIS A CA 1
ATOM 839 C C . HIS A 1 112 ? -4.152 -24.203 -5.629 1 77.62 112 HIS A C 1
ATOM 841 O O . HIS A 1 112 ? -5.047 -24.594 -6.387 1 77.62 112 HIS A O 1
ATOM 847 N N . ALA A 1 113 ? -3.256 -23.391 -5.984 1 80 113 ALA A N 1
ATOM 848 C CA . ALA A 1 113 ? -3.297 -22.734 -7.293 1 80 113 ALA A CA 1
ATOM 849 C C . ALA A 1 113 ? -2.301 -23.359 -8.258 1 80 113 ALA A C 1
ATOM 851 O O . ALA A 1 113 ? -2.172 -22.938 -9.398 1 80 113 ALA A O 1
ATOM 852 N N . ARG A 1 114 ? -1.554 -24.312 -7.805 1 80.62 114 ARG A N 1
ATOM 853 C CA . ARG A 1 114 ? -0.523 -24.984 -8.586 1 80.62 114 ARG A CA 1
ATOM 854 C C . ARG A 1 114 ? 0.609 -24.031 -8.945 1 80.62 114 ARG A C 1
ATOM 856 O O . ARG A 1 114 ? 1.149 -24.078 -10.047 1 80.62 114 ARG A O 1
ATOM 863 N N . TRP A 1 115 ? 0.779 -23 -8.156 1 89.94 115 TRP A N 1
ATOM 864 C CA . TRP A 1 115 ? 1.942 -22.125 -8.242 1 89.94 115 TRP A CA 1
ATOM 865 C C . TRP A 1 115 ? 3.096 -22.656 -7.398 1 89.94 115 TRP A C 1
ATOM 867 O O . TRP A 1 115 ? 3.148 -22.438 -6.188 1 89.94 115 TRP A O 1
ATOM 877 N N . GLU A 1 116 ? 4.031 -23.281 -8.062 1 87.75 116 GLU A N 1
ATOM 878 C CA . GLU A 1 116 ? 5.145 -23.906 -7.348 1 87.75 116 GLU A CA 1
ATOM 879 C C . GLU A 1 116 ? 6.156 -22.859 -6.891 1 87.75 116 GLU A C 1
ATOM 881 O O . GLU A 1 116 ? 6.367 -21.844 -7.57 1 87.75 116 GLU A O 1
ATOM 886 N N . SER A 1 117 ? 6.695 -23.219 -5.727 1 91.12 117 SER A N 1
ATOM 887 C CA . SER A 1 117 ? 7.762 -22.359 -5.223 1 91.12 117 SER A CA 1
ATOM 888 C C . SER A 1 117 ? 9.023 -22.484 -6.07 1 91.12 117 SER A C 1
ATOM 890 O O . SER A 1 117 ? 9.375 -23.594 -6.496 1 91.12 117 SER A O 1
ATOM 892 N N . ILE A 1 118 ? 9.672 -21.391 -6.238 1 89 118 ILE A N 1
ATOM 893 C CA . ILE A 1 118 ? 10.898 -21.422 -7.027 1 89 118 ILE A CA 1
ATOM 894 C C . ILE A 1 118 ? 12.109 -21.25 -6.105 1 89 118 ILE A C 1
ATOM 896 O O . ILE A 1 118 ? 13.25 -21.188 -6.574 1 89 118 ILE A O 1
ATOM 900 N N . TYR A 1 119 ? 11.836 -21.203 -4.883 1 90.88 119 TYR A N 1
ATOM 901 C CA . TYR A 1 119 ? 12.867 -20.922 -3.887 1 90.88 119 TYR A CA 1
ATOM 902 C C . TYR A 1 119 ? 13.992 -21.938 -3.955 1 90.88 119 TYR A C 1
ATOM 904 O O . TYR A 1 119 ? 15.164 -21.594 -3.824 1 90.88 119 TYR A O 1
ATOM 912 N N . HIS A 1 120 ? 13.695 -23.156 -4.184 1 89.56 120 HIS A N 1
ATOM 913 C CA . HIS A 1 120 ? 14.688 -24.234 -4.176 1 89.56 120 HIS A CA 1
ATOM 914 C C . HIS A 1 120 ? 15.641 -24.109 -5.363 1 89.56 120 HIS A C 1
ATOM 916 O O . HIS A 1 120 ? 16.797 -24.5 -5.277 1 89.56 120 HIS A O 1
ATOM 922 N N . GLN A 1 121 ? 15.211 -23.453 -6.367 1 87.62 121 GLN A N 1
ATOM 923 C CA . GLN A 1 121 ? 16.016 -23.312 -7.574 1 87.62 121 GLN A CA 1
ATOM 924 C C . GLN A 1 121 ? 16.844 -22.031 -7.543 1 87.62 121 GLN A C 1
ATOM 926 O O . GLN A 1 121 ? 17.953 -21.984 -8.062 1 87.62 121 GLN A O 1
ATOM 931 N N . VAL A 1 122 ? 16.266 -21.047 -6.969 1 92.88 122 VAL A N 1
ATOM 932 C CA . VAL A 1 122 ? 16.922 -19.75 -7.02 1 92.88 122 VAL A CA 1
ATOM 933 C C . VAL A 1 122 ? 16.828 -19.062 -5.656 1 92.88 122 VAL A C 1
ATOM 935 O O . VAL A 1 122 ? 16.281 -17.969 -5.531 1 92.88 122 VAL A O 1
ATOM 938 N N . PRO A 1 123 ? 17.516 -19.547 -4.648 1 93.94 123 PRO A N 1
ATOM 939 C CA . PRO A 1 123 ? 17.406 -18.984 -3.299 1 93.94 123 PRO A CA 1
ATOM 940 C C . PRO A 1 123 ? 18.016 -17.578 -3.191 1 93.94 123 PRO A C 1
ATOM 942 O O . PRO A 1 123 ? 17.516 -16.75 -2.438 1 93.94 123 PRO A O 1
ATOM 945 N N . SER A 1 124 ? 19.094 -17.359 -3.879 1 95.12 124 SER A N 1
ATOM 946 C CA . SER A 1 124 ? 19.734 -16.047 -3.826 1 95.12 124 SER A CA 1
ATOM 947 C C . SER A 1 124 ? 18.828 -14.977 -4.41 1 95.12 124 SER A C 1
ATOM 949 O O . SER A 1 124 ? 18.734 -13.867 -3.869 1 95.12 124 SER A O 1
ATOM 951 N N . TYR A 1 125 ? 18.234 -15.305 -5.484 1 95.31 125 TYR A N 1
ATOM 952 C CA . TYR A 1 125 ? 17.25 -14.414 -6.102 1 95.31 125 TYR A CA 1
ATOM 953 C C . TYR A 1 125 ? 16.109 -14.102 -5.141 1 95.31 125 TYR A C 1
ATOM 955 O O . TYR A 1 125 ? 15.781 -12.938 -4.918 1 95.31 125 TYR A O 1
ATOM 963 N N . CYS A 1 126 ? 15.547 -15.086 -4.52 1 95.19 126 CYS A N 1
ATOM 964 C CA . CYS A 1 126 ? 14.438 -14.906 -3.592 1 95.19 126 CYS A CA 1
ATOM 965 C C . CYS A 1 126 ? 14.859 -14.086 -2.381 1 95.19 126 CYS A C 1
ATOM 967 O O . CYS A 1 126 ? 14.117 -13.219 -1.921 1 95.19 126 CYS A O 1
ATOM 969 N N . ALA A 1 127 ? 16.031 -14.336 -1.867 1 95.75 127 ALA A N 1
ATOM 970 C CA . ALA A 1 127 ? 16.562 -13.602 -0.722 1 95.75 127 ALA A CA 1
ATOM 971 C C . ALA A 1 127 ? 16.734 -12.117 -1.055 1 95.75 127 ALA A C 1
ATOM 973 O O . ALA A 1 127 ? 16.438 -11.25 -0.223 1 95.75 127 ALA A O 1
ATOM 974 N N . ARG A 1 128 ? 17.172 -11.82 -2.201 1 96.75 128 ARG A N 1
ATOM 975 C CA . ARG A 1 128 ? 17.359 -10.445 -2.627 1 96.75 128 ARG A CA 1
ATOM 976 C C . ARG A 1 128 ? 16.031 -9.719 -2.748 1 96.75 128 ARG A C 1
ATOM 978 O O . ARG A 1 128 ? 15.906 -8.555 -2.344 1 96.75 128 ARG A O 1
ATOM 985 N N . ILE A 1 129 ? 15.055 -10.398 -3.27 1 97.5 129 ILE A N 1
ATOM 986 C CA . ILE A 1 129 ? 13.719 -9.812 -3.404 1 97.5 129 ILE A CA 1
ATOM 987 C C . ILE A 1 129 ? 13.156 -9.5 -2.023 1 97.5 129 ILE A C 1
ATOM 989 O O . ILE A 1 129 ? 12.719 -8.375 -1.77 1 97.5 129 ILE A O 1
ATOM 993 N N . LEU A 1 130 ? 13.211 -10.406 -1.136 1 97.69 130 LEU A N 1
ATOM 994 C CA . LEU A 1 130 ? 12.625 -10.242 0.191 1 97.69 130 LEU A CA 1
ATOM 995 C C . LEU A 1 130 ? 13.406 -9.211 1 1 97.69 130 LEU A C 1
ATOM 997 O O . LEU A 1 130 ? 12.82 -8.414 1.738 1 97.69 130 LEU A O 1
ATOM 1001 N N . SER A 1 131 ? 14.641 -9.297 0.814 1 97.75 131 SER A N 1
ATOM 1002 C CA . SER A 1 131 ? 15.445 -8.297 1.517 1 97.75 131 SER A CA 1
ATOM 1003 C C . SER A 1 131 ? 15.164 -6.895 0.991 1 97.75 131 SER A C 1
ATOM 1005 O O . SER A 1 131 ? 15.094 -5.938 1.766 1 97.75 131 SER A O 1
ATOM 1007 N N . ALA A 1 132 ? 15.078 -6.742 -0.323 1 98.56 132 ALA A N 1
ATOM 1008 C CA . ALA A 1 132 ? 14.734 -5.449 -0.909 1 98.56 132 ALA A CA 1
ATOM 1009 C C . ALA A 1 132 ? 13.414 -4.93 -0.343 1 98.56 132 ALA A C 1
ATOM 1011 O O . ALA A 1 132 ? 13.312 -3.76 0.04 1 98.56 132 ALA A O 1
ATOM 1012 N N . CYS A 1 133 ? 12.422 -5.758 -0.242 1 98.25 133 CYS A N 1
ATOM 1013 C CA . CYS A 1 133 ? 11.125 -5.375 0.311 1 98.25 133 CYS A CA 1
ATOM 1014 C C . CYS A 1 133 ? 11.258 -4.977 1.776 1 98.25 133 CYS A C 1
ATOM 1016 O O . CYS A 1 133 ? 10.633 -4.012 2.221 1 98.25 133 CYS A O 1
ATOM 1018 N N . GLY A 1 134 ? 12.055 -5.672 2.502 1 97.94 134 GLY A N 1
ATOM 1019 C CA . GLY A 1 134 ? 12.305 -5.32 3.891 1 97.94 134 GLY A CA 1
ATOM 1020 C C . GLY A 1 134 ? 12.945 -3.957 4.055 1 97.94 134 GLY A C 1
ATOM 1021 O O . GLY A 1 134 ? 12.508 -3.154 4.883 1 97.94 134 GLY A O 1
ATOM 1022 N N . ILE A 1 135 ? 13.938 -3.697 3.281 1 98.19 135 ILE A N 1
ATOM 1023 C CA . ILE A 1 135 ? 14.633 -2.416 3.312 1 98.19 135 ILE A CA 1
ATOM 1024 C C . ILE A 1 135 ? 13.68 -1.3 2.889 1 98.19 135 ILE A C 1
ATOM 1026 O O . ILE A 1 135 ? 13.648 -0.232 3.504 1 98.19 135 ILE A O 1
ATOM 1030 N N . GLY A 1 136 ? 12.938 -1.581 1.83 1 98.06 136 GLY A N 1
ATOM 1031 C CA . GLY A 1 136 ? 11.938 -0.616 1.405 1 98.06 136 GLY A CA 1
ATOM 1032 C C . GLY A 1 136 ? 10.914 -0.311 2.479 1 98.06 136 GLY A C 1
ATOM 1033 O O . GLY A 1 136 ? 10.477 0.833 2.619 1 98.06 136 GLY A O 1
ATOM 1034 N N . PHE A 1 137 ? 10.578 -1.302 3.246 1 98 137 PHE A N 1
ATOM 1035 C CA . PHE A 1 137 ? 9.602 -1.128 4.316 1 98 137 PHE A CA 1
ATOM 1036 C C . PHE A 1 137 ? 10.133 -0.192 5.391 1 98 137 PHE A C 1
ATOM 1038 O O . PHE A 1 137 ? 9.383 0.579 5.984 1 98 137 PHE A O 1
ATOM 1045 N N . VAL A 1 138 ? 11.32 -0.269 5.637 1 97.44 138 VAL A N 1
ATOM 1046 C CA . VAL A 1 138 ? 11.938 0.681 6.555 1 97.44 138 VAL A CA 1
ATOM 1047 C C . VAL A 1 138 ? 11.695 2.107 6.062 1 97.44 138 VAL A C 1
ATOM 1049 O O . VAL A 1 138 ? 11.352 2.992 6.848 1 97.44 138 VAL A O 1
ATOM 1052 N N . GLY A 1 139 ? 11.883 2.293 4.746 1 97.38 139 GLY A N 1
ATOM 1053 C CA . GLY A 1 139 ? 11.586 3.596 4.168 1 97.38 139 GLY A CA 1
ATOM 1054 C C . GLY A 1 139 ? 10.156 4.031 4.387 1 97.38 139 GLY A C 1
ATOM 1055 O O . GLY A 1 139 ? 9.898 5.172 4.773 1 97.38 139 GLY A O 1
ATOM 1056 N N . VAL A 1 140 ? 9.242 3.129 4.246 1 97.56 140 VAL A N 1
ATOM 1057 C CA . VAL A 1 140 ? 7.824 3.414 4.441 1 97.56 140 VAL A CA 1
ATOM 1058 C C . VAL A 1 140 ? 7.582 3.879 5.875 1 97.56 140 VAL A C 1
ATOM 1060 O O . VAL A 1 140 ? 6.906 4.887 6.105 1 97.56 140 VAL A O 1
ATOM 1063 N N . VAL A 1 141 ? 8.141 3.182 6.766 1 97.62 141 VAL A N 1
ATOM 1064 C CA . VAL A 1 141 ? 7.945 3.482 8.18 1 97.62 141 VAL A CA 1
ATOM 1065 C C . VAL A 1 141 ? 8.508 4.867 8.5 1 97.62 141 VAL A C 1
ATOM 1067 O O . VAL A 1 141 ? 7.859 5.664 9.18 1 97.62 141 VAL A O 1
ATOM 1070 N N . ILE A 1 142 ? 9.641 5.145 7.977 1 97.12 142 ILE A N 1
ATOM 1071 C CA . ILE A 1 142 ? 10.266 6.434 8.242 1 97.12 142 ILE A CA 1
ATOM 1072 C C . ILE A 1 142 ? 9.414 7.555 7.641 1 97.12 142 ILE A C 1
ATOM 1074 O O . ILE A 1 142 ? 9.172 8.57 8.297 1 97.12 142 ILE A O 1
ATOM 1078 N N . TYR A 1 143 ? 8.93 7.387 6.48 1 96.19 143 TYR A N 1
ATOM 1079 C CA . TYR A 1 143 ? 8.117 8.414 5.84 1 96.19 143 TYR A CA 1
ATOM 1080 C C . TYR A 1 143 ? 6.785 8.586 6.559 1 96.19 143 TYR A C 1
ATOM 1082 O O . TYR A 1 143 ? 6.254 9.695 6.645 1 96.19 143 TYR A O 1
ATOM 1090 N N . LEU A 1 144 ? 6.285 7.516 6.992 1 96.56 144 LEU A N 1
ATOM 1091 C CA . LEU A 1 144 ? 5.055 7.621 7.77 1 96.56 144 LEU A CA 1
ATOM 1092 C C . LEU A 1 144 ? 5.293 8.398 9.055 1 96.56 144 LEU A C 1
ATOM 1094 O O . LEU A 1 144 ? 4.48 9.25 9.43 1 96.56 144 LEU A O 1
ATOM 1098 N N . LEU A 1 145 ? 6.367 8.164 9.695 1 95.88 145 LEU A N 1
ATOM 1099 C CA . LEU A 1 145 ? 6.715 8.891 10.914 1 95.88 145 LEU A CA 1
ATOM 1100 C C . LEU A 1 145 ? 6.918 10.367 10.617 1 95.88 145 LEU A C 1
ATOM 1102 O O . LEU A 1 145 ? 6.469 11.227 11.391 1 95.88 145 LEU A O 1
ATOM 1106 N N . LEU A 1 146 ? 7.57 10.641 9.57 1 94.25 146 LEU A N 1
ATOM 1107 C CA . LEU A 1 146 ? 7.766 12.031 9.164 1 94.25 146 LEU A CA 1
ATOM 1108 C C . LEU A 1 146 ? 6.426 12.727 8.953 1 94.25 146 LEU A C 1
ATOM 1110 O O . LEU A 1 146 ? 6.242 13.867 9.375 1 94.25 146 LEU A O 1
ATOM 1114 N N . LEU A 1 147 ? 5.594 12.023 8.328 1 92.94 147 LEU A N 1
ATOM 1115 C CA . LEU A 1 147 ? 4.266 12.57 8.07 1 92.94 147 LEU A CA 1
ATOM 1116 C C . LEU A 1 147 ? 3.52 12.828 9.375 1 92.94 147 LEU A C 1
ATOM 1118 O O . LEU A 1 147 ? 2.91 13.883 9.555 1 92.94 147 LEU A O 1
ATOM 1122 N N . LEU A 1 148 ? 3.596 11.93 10.258 1 93.31 148 LEU A N 1
ATOM 1123 C CA . LEU A 1 148 ? 2.914 12.07 11.539 1 93.31 148 LEU A CA 1
ATOM 1124 C C . LEU A 1 148 ? 3.512 13.211 12.359 1 93.31 148 LEU A C 1
ATOM 1126 O O . LEU A 1 148 ? 2.783 13.961 13.008 1 93.31 148 LEU A O 1
ATOM 1130 N N . LEU A 1 149 ? 4.758 13.375 12.32 1 91.25 149 LEU A N 1
ATOM 1131 C CA . LEU A 1 149 ? 5.422 14.469 13.023 1 91.25 149 LEU A CA 1
ATOM 1132 C C . LEU A 1 149 ? 5.035 15.812 12.422 1 91.25 149 LEU A C 1
ATOM 1134 O O . LEU A 1 149 ? 4.824 16.781 13.156 1 91.25 149 LEU A O 1
ATOM 1138 N N . ALA A 1 150 ? 5 15.773 11.18 1 87.38 150 ALA A N 1
ATOM 1139 C CA . ALA A 1 150 ? 4.578 17 10.508 1 87.38 150 ALA A CA 1
ATOM 1140 C C . ALA A 1 150 ? 3.158 17.391 10.898 1 87.38 150 ALA A C 1
ATOM 1142 O O . ALA A 1 150 ? 2.863 18.562 11.109 1 87.38 150 ALA A O 1
ATOM 1143 N N . LEU A 1 151 ? 2.324 16.469 11 1 85.88 151 LEU A N 1
ATOM 1144 C CA . LEU A 1 151 ? 0.941 16.703 11.398 1 85.88 151 LEU A CA 1
ATOM 1145 C C . LEU A 1 151 ? 0.871 17.219 12.836 1 85.88 151 LEU A C 1
ATOM 1147 O O . LEU A 1 151 ? 0.111 18.141 13.133 1 85.88 151 LEU A O 1
ATOM 1151 N N . GLN A 1 152 ? 1.607 16.672 13.719 1 85.25 152 GLN A N 1
ATOM 1152 C CA . GLN A 1 152 ? 1.624 17.094 15.109 1 85.25 152 GLN A CA 1
ATOM 1153 C C . GLN A 1 152 ? 2.145 18.516 15.242 1 85.25 152 GLN A C 1
ATOM 1155 O O . GLN A 1 152 ? 1.621 19.312 16.031 1 85.25 152 GLN A O 1
ATOM 1160 N N . ALA A 1 153 ? 3.102 18.797 14.531 1 81.56 153 ALA A N 1
ATOM 1161 C CA . ALA A 1 153 ? 3.67 20.141 14.562 1 81.56 153 ALA A CA 1
ATOM 1162 C C . ALA A 1 153 ? 2.648 21.172 14.102 1 81.56 153 ALA A C 1
ATOM 1164 O O . ALA A 1 153 ? 2.561 22.266 14.68 1 81.56 153 ALA A O 1
ATOM 1165 N N . GLU A 1 154 ? 1.921 20.828 13.172 1 76.06 154 GLU A N 1
ATOM 1166 C CA . GLU A 1 154 ? 0.907 21.75 12.656 1 76.06 154 GLU A CA 1
ATOM 1167 C C . GLU A 1 154 ? -0.236 21.922 13.656 1 76.06 154 GLU A C 1
ATOM 1169 O O . GLU A 1 154 ? -0.769 23.016 13.812 1 76.06 154 GLU A O 1
ATOM 1174 N N . PHE A 1 155 ? -0.547 20.938 14.336 1 75.12 155 PHE A N 1
ATOM 1175 C CA . PHE A 1 155 ? -1.636 21 15.305 1 75.12 155 PHE A CA 1
ATOM 1176 C C . PHE A 1 155 ? -1.206 21.766 16.547 1 75.12 155 PHE A C 1
ATOM 1178 O O . PHE A 1 155 ? -2.004 22.5 17.141 1 75.12 155 PHE A O 1
ATOM 1185 N N . ASN A 1 156 ? -0.037 21.594 16.922 1 73.5 156 ASN A N 1
ATOM 1186 C CA . ASN A 1 156 ? 0.474 22.344 18.062 1 73.5 156 ASN A CA 1
ATOM 1187 C C . ASN A 1 156 ? 0.529 23.844 17.766 1 73.5 156 ASN A C 1
ATOM 1189 O O . ASN A 1 156 ? 0.292 24.656 18.656 1 73.5 156 ASN A O 1
ATOM 1193 N N . SER A 1 157 ? 0.78 24.141 16.625 1 70.06 157 SER A N 1
ATOM 1194 C CA . SER A 1 157 ? 0.803 25.562 16.266 1 70.06 157 SER A CA 1
ATOM 1195 C C . SER A 1 157 ? -0.586 26.172 16.375 1 70.06 157 SER A C 1
ATOM 1197 O O . SER A 1 157 ? -0.729 27.328 16.812 1 70.06 157 SER A O 1
ATOM 1199 N N . ILE A 1 158 ? -1.545 25.484 16.156 1 63.28 158 ILE A N 1
ATOM 1200 C CA . ILE A 1 158 ? -2.918 25.969 16.219 1 63.28 158 ILE A CA 1
ATOM 1201 C C . ILE A 1 158 ? -3.352 26.078 17.688 1 63.28 158 ILE A C 1
ATOM 1203 O O . ILE A 1 158 ? -4 27.047 18.078 1 63.28 158 ILE A O 1
ATOM 1207 N N . LEU A 1 159 ? -2.938 25.125 18.422 1 59.16 159 LEU A N 1
ATOM 1208 C CA . LEU A 1 159 ? -3.32 25.125 19.828 1 59.16 159 LEU A CA 1
ATOM 1209 C C . LEU A 1 159 ? -2.707 26.328 20.562 1 59.16 159 LEU A C 1
ATOM 1211 O O . LEU A 1 159 ? -3.352 26.922 21.422 1 59.16 159 LEU A O 1
ATOM 1215 N N . ILE A 1 160 ? -1.553 26.703 20.281 1 56.72 160 ILE A N 1
ATOM 1216 C CA . ILE A 1 160 ? -0.903 27.844 20.906 1 56.72 160 ILE A CA 1
ATOM 1217 C C . ILE A 1 160 ? -1.619 29.141 20.5 1 56.72 160 ILE A C 1
ATOM 1219 O O . ILE A 1 160 ? -1.817 30.031 21.328 1 56.72 160 ILE A O 1
ATOM 1223 N N . ASP A 1 161 ? -2.072 29.172 19.375 1 54.12 161 ASP A N 1
ATOM 1224 C CA . ASP A 1 161 ? -2.723 30.391 18.906 1 54.12 161 ASP A CA 1
ATOM 1225 C C . ASP A 1 161 ? -4.105 30.562 19.531 1 54.12 161 ASP A C 1
ATOM 1227 O O . ASP A 1 161 ? -4.531 31.672 19.844 1 54.12 161 ASP A O 1
ATOM 1231 N N . ILE A 1 162 ? -4.773 29.516 19.781 1 47.53 162 ILE A N 1
ATOM 1232 C CA . ILE A 1 162 ? -6.105 29.625 20.359 1 47.53 162 ILE A CA 1
ATOM 1233 C C . ILE A 1 162 ? -5.992 29.953 21.844 1 47.53 162 ILE A C 1
ATOM 1235 O O . ILE A 1 162 ? -6.871 30.625 22.406 1 47.53 162 ILE A O 1
ATOM 1239 N N . THR A 1 163 ? -5.031 29.594 22.469 1 48.38 163 THR A N 1
ATOM 1240 C CA . THR A 1 163 ? -4.879 29.875 23.891 1 48.38 163 THR A CA 1
ATOM 1241 C C . THR A 1 163 ? -4.383 31.297 24.109 1 48.38 163 THR A C 1
ATOM 1243 O O . THR A 1 163 ? -4.5 31.844 25.203 1 48.38 163 THR A O 1
ATOM 1246 N N . LEU A 1 164 ? -3.768 31.984 23.203 1 40.12 164 LEU A N 1
ATOM 1247 C CA . LEU A 1 164 ? -3.361 33.375 23.406 1 40.12 164 LEU A CA 1
ATOM 1248 C C . LEU A 1 164 ? -4.41 34.344 22.859 1 40.12 164 LEU A C 1
ATOM 1250 O O . LEU A 1 164 ? -4.992 34.094 21.812 1 40.12 164 LEU A O 1
ATOM 1254 N N . MET B 1 1 ? -18.5 29.016 5.613 1 39.25 1 MET B N 1
ATOM 1255 C CA . MET B 1 1 ? -17.656 28.281 4.668 1 39.25 1 MET B CA 1
ATOM 1256 C C . MET B 1 1 ? -16.984 27.094 5.344 1 39.25 1 MET B C 1
ATOM 1258 O O . MET B 1 1 ? -16.828 26.031 4.734 1 39.25 1 MET B O 1
ATOM 1262 N N . GLN B 1 2 ? -16.641 27.234 6.699 1 51.78 2 GLN B N 1
ATOM 1263 C CA . GLN B 1 2 ? -16 26.203 7.52 1 51.78 2 GLN B CA 1
ATOM 1264 C C . GLN B 1 2 ? -16.922 25 7.711 1 51.78 2 GLN B C 1
ATOM 1266 O O . GLN B 1 2 ? -16.484 23.859 7.66 1 51.78 2 GLN B O 1
ATOM 1271 N N . SER B 1 3 ? -18.234 25.297 7.738 1 57.12 3 SER B N 1
ATOM 1272 C CA . SER B 1 3 ? -19.234 24.266 8.016 1 57.12 3 SER B CA 1
ATOM 1273 C C . SER B 1 3 ? -19.422 23.344 6.812 1 57.12 3 SER B C 1
ATOM 1275 O O . SER B 1 3 ? -19.547 22.125 6.973 1 57.12 3 SER B O 1
ATOM 1277 N N . ASN B 1 4 ? -19.344 23.875 5.551 1 60.03 4 ASN B N 1
ATOM 1278 C CA . ASN B 1 4 ? -19.578 23.078 4.352 1 60.03 4 ASN B CA 1
ATOM 1279 C C . ASN B 1 4 ? -18.453 22.078 4.113 1 60.03 4 ASN B C 1
ATOM 1281 O O . ASN B 1 4 ? -18.703 20.953 3.652 1 60.03 4 ASN B O 1
ATOM 1285 N N . THR B 1 5 ? -17.328 22.469 4.559 1 69.12 5 THR B N 1
ATOM 1286 C CA . THR B 1 5 ? -16.188 21.578 4.348 1 69.12 5 THR B CA 1
ATOM 1287 C C . THR B 1 5 ? -16.266 20.375 5.297 1 69.12 5 THR B C 1
ATOM 1289 O O . THR B 1 5 ? -15.906 19.266 4.918 1 69.12 5 THR B O 1
ATOM 1292 N N . THR B 1 6 ? -16.828 20.719 6.418 1 75.94 6 THR B N 1
ATOM 1293 C CA . THR B 1 6 ? -16.938 19.625 7.375 1 75.94 6 THR B CA 1
ATOM 1294 C C . THR B 1 6 ? -17.984 18.609 6.922 1 75.94 6 THR B C 1
ATOM 1296 O O . THR B 1 6 ? -17.781 17.406 7.039 1 75.94 6 THR B O 1
ATOM 1299 N N . ASN B 1 7 ? -19.094 19.188 6.359 1 82.69 7 ASN B N 1
ATOM 1300 C CA . ASN B 1 7 ? -20.109 18.281 5.844 1 82.69 7 ASN B CA 1
ATOM 1301 C C . ASN B 1 7 ? -19.609 17.469 4.66 1 82.69 7 ASN B C 1
ATOM 1303 O O . ASN B 1 7 ? -19.938 16.297 4.516 1 82.69 7 ASN B O 1
ATOM 1307 N N . PHE B 1 8 ? -18.906 18.109 3.816 1 87.88 8 PHE B N 1
ATOM 1308 C CA . PHE B 1 8 ? -18.328 17.438 2.664 1 87.88 8 PHE B CA 1
ATOM 1309 C C . PHE B 1 8 ? -17.375 16.328 3.107 1 87.88 8 PHE B C 1
ATOM 1311 O O . PHE B 1 8 ? -17.406 15.227 2.557 1 87.88 8 PHE B O 1
ATOM 1318 N N . GLY B 1 9 ? -16.688 16.625 4.16 1 87.44 9 GLY B N 1
ATOM 1319 C CA . GLY B 1 9 ? -15.789 15.617 4.699 1 87.44 9 GLY B CA 1
ATOM 1320 C C . GLY B 1 9 ? -16.516 14.422 5.293 1 87.44 9 GLY B C 1
ATOM 1321 O O . GLY B 1 9 ? -16.109 13.281 5.102 1 87.44 9 GLY B O 1
ATOM 1322 N N . ARG B 1 10 ? -17.578 14.734 5.867 1 89.69 10 ARG B N 1
ATOM 1323 C CA . ARG B 1 10 ? -18.375 13.656 6.449 1 89.69 10 ARG B CA 1
ATOM 1324 C C . ARG B 1 10 ? -19.016 12.797 5.363 1 89.69 10 ARG B C 1
ATOM 1326 O O . ARG B 1 10 ? -19.078 11.57 5.492 1 89.69 10 ARG B O 1
ATOM 1333 N N . CYS B 1 11 ? -19.438 13.414 4.387 1 92.19 11 CYS B N 1
ATOM 1334 C CA . CYS B 1 11 ? -20.047 12.688 3.273 1 92.19 11 CYS B CA 1
ATOM 1335 C C . CYS B 1 11 ? -19.016 11.797 2.584 1 92.19 11 CYS B C 1
ATOM 1337 O O . CYS B 1 11 ? -19.297 10.648 2.262 1 92.19 11 CYS B O 1
ATOM 1339 N N . MET B 1 12 ? -17.875 12.305 2.354 1 94.88 12 MET B N 1
ATOM 1340 C CA . MET B 1 12 ? -16.812 11.531 1.724 1 94.88 12 MET B CA 1
ATOM 1341 C C . MET B 1 12 ? -16.438 10.32 2.57 1 94.88 12 MET B C 1
ATOM 1343 O O . MET B 1 12 ? -16.25 9.227 2.043 1 94.88 12 MET B O 1
ATOM 1347 N N . ARG B 1 13 ? 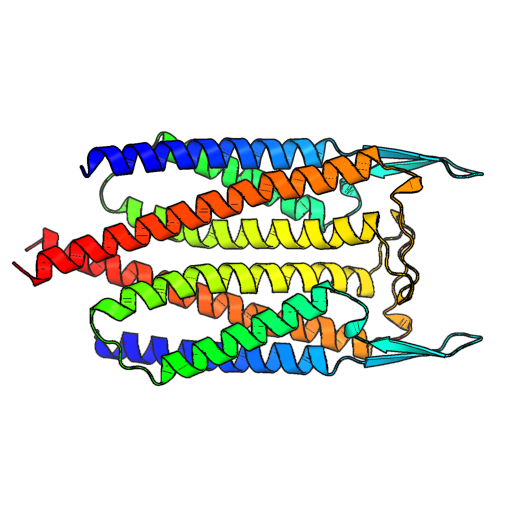-16.406 10.57 3.793 1 94.38 13 ARG B N 1
ATOM 1348 C CA . ARG B 1 13 ? -16.094 9.461 4.691 1 94.38 13 ARG B CA 1
ATOM 1349 C C . ARG B 1 13 ? -17.172 8.391 4.656 1 94.38 13 ARG B C 1
ATOM 1351 O O . ARG B 1 13 ? -16.875 7.199 4.738 1 94.38 13 ARG B O 1
ATOM 1358 N N . GLY B 1 14 ? -18.344 8.82 4.578 1 95 14 GLY B N 1
ATOM 1359 C CA . GLY B 1 14 ? -19.438 7.875 4.438 1 95 14 GLY B CA 1
ATOM 1360 C C . GLY B 1 14 ? -19.359 7.051 3.166 1 95 14 GLY B C 1
ATOM 1361 O O . GLY B 1 14 ? -19.531 5.832 3.195 1 95 14 GLY B O 1
ATOM 1362 N N . PHE B 1 15 ? -19.031 7.719 2.145 1 96.5 15 PHE B N 1
ATOM 1363 C CA . PHE B 1 15 ? -18.875 7.027 0.87 1 96.5 15 PHE B CA 1
ATOM 1364 C C . PHE B 1 15 ? -17.703 6.043 0.922 1 96.5 15 PHE B C 1
ATOM 1366 O O . PHE B 1 15 ? -17.812 4.93 0.404 1 96.5 15 PHE B O 1
ATOM 1373 N N . ALA B 1 16 ? -16.672 6.527 1.511 1 96.88 16 ALA B N 1
ATOM 1374 C CA . ALA B 1 16 ? -15.5 5.656 1.632 1 96.88 16 ALA B CA 1
ATOM 1375 C C . ALA B 1 16 ? -15.82 4.43 2.477 1 96.88 16 ALA B C 1
ATOM 1377 O O . ALA B 1 16 ? -15.367 3.322 2.168 1 96.88 16 ALA B O 1
ATOM 1378 N N . SER B 1 17 ? -16.578 4.586 3.5 1 97.31 17 SER B N 1
ATOM 1379 C CA . SER B 1 17 ? -16.953 3.473 4.371 1 97.31 17 SER B CA 1
ATOM 1380 C C . SER B 1 17 ? -17.797 2.449 3.627 1 97.31 17 SER B C 1
ATOM 1382 O O . SER B 1 17 ? -17.594 1.243 3.756 1 97.31 17 SER B O 1
ATOM 1384 N N . VAL B 1 18 ? -18.688 2.955 2.844 1 97.38 18 VAL B N 1
ATOM 1385 C CA . VAL B 1 18 ? -19.531 2.064 2.062 1 97.38 18 VAL B CA 1
ATOM 1386 C C . VAL B 1 18 ? -18.703 1.347 1.004 1 97.38 18 VAL B C 1
ATOM 1388 O O . VAL B 1 18 ? -18.875 0.145 0.783 1 97.38 18 VAL B O 1
ATOM 1391 N N . ALA B 1 19 ? -17.859 2.025 0.362 1 98.12 19 ALA B N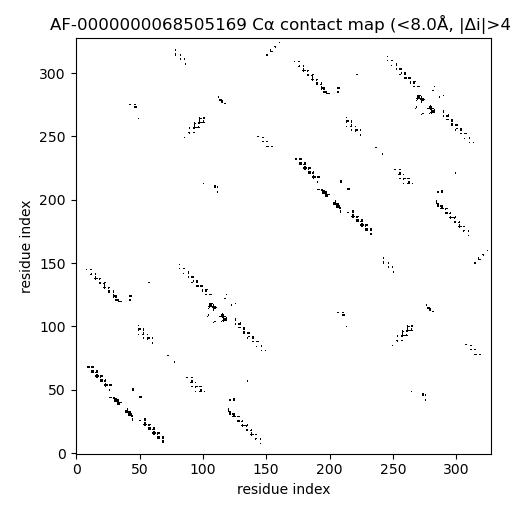 1
ATOM 1392 C CA . ALA B 1 19 ? -17 1.437 -0.662 1 98.12 19 ALA B CA 1
ATOM 1393 C C . ALA B 1 19 ? -16.125 0.328 -0.077 1 98.12 19 ALA B C 1
ATOM 1395 O O . ALA B 1 19 ? -16.031 -0.758 -0.651 1 98.12 19 ALA B O 1
ATOM 1396 N N . THR B 1 20 ? -15.492 0.594 1.091 1 98.38 20 THR B N 1
ATOM 1397 C CA . THR B 1 20 ? -14.617 -0.402 1.697 1 98.38 20 THR B CA 1
ATOM 1398 C C . THR B 1 20 ? -15.422 -1.593 2.209 1 98.38 20 THR B C 1
ATOM 1400 O O . THR B 1 20 ? -14.969 -2.736 2.121 1 98.38 20 THR B O 1
ATOM 1403 N N . LEU B 1 21 ? -16.625 -1.37 2.674 1 98.31 21 LEU B N 1
ATOM 1404 C CA . LEU B 1 21 ? -17.5 -2.455 3.096 1 98.31 21 LEU B CA 1
ATOM 1405 C C . LEU B 1 21 ? -17.891 -3.332 1.911 1 98.31 21 LEU B C 1
ATOM 1407 O O . LEU B 1 21 ? -17.859 -4.562 2.006 1 98.31 21 LEU B O 1
ATOM 1411 N N . THR B 1 22 ? -18.219 -2.688 0.876 1 98.56 22 THR B N 1
ATOM 1412 C CA . THR B 1 22 ? -18.609 -3.402 -0.335 1 98.56 22 THR B CA 1
ATOM 1413 C C . THR B 1 22 ? -17.422 -4.195 -0.896 1 98.56 22 THR B C 1
ATOM 1415 O O . THR B 1 22 ? -17.578 -5.359 -1.267 1 98.56 22 THR B O 1
ATOM 1418 N N . ALA B 1 23 ? -16.281 -3.586 -0.946 1 98.69 23 ALA B N 1
ATOM 1419 C CA . ALA B 1 23 ? -15.086 -4.262 -1.445 1 98.69 23 ALA B CA 1
ATOM 1420 C C . ALA B 1 23 ? -14.789 -5.52 -0.633 1 98.69 23 ALA B C 1
ATOM 1422 O O . ALA B 1 23 ? -14.523 -6.586 -1.199 1 98.69 23 ALA B O 1
ATOM 1423 N N . ALA B 1 24 ? -14.805 -5.398 0.697 1 98.31 24 ALA B N 1
ATOM 1424 C CA . ALA B 1 24 ? -14.555 -6.543 1.567 1 98.31 24 ALA B CA 1
ATOM 1425 C C . ALA B 1 24 ? -15.586 -7.641 1.347 1 98.31 24 ALA B C 1
ATOM 1427 O O . ALA B 1 24 ? -15.242 -8.82 1.275 1 98.31 24 ALA B O 1
ATOM 1428 N N . SER B 1 25 ? -16.844 -7.277 1.195 1 98.19 25 SER B N 1
ATOM 1429 C CA . SER B 1 25 ? -17.922 -8.242 1.021 1 98.19 25 SER B CA 1
ATOM 1430 C C . SER B 1 25 ? -17.812 -8.961 -0.322 1 98.19 25 SER B C 1
ATOM 1432 O O . SER B 1 25 ? -18.016 -10.172 -0.404 1 98.19 25 SER B O 1
ATOM 1434 N N . VAL B 1 26 ? -17.5 -8.25 -1.366 1 97.94 26 VAL B N 1
ATOM 1435 C CA . VAL B 1 26 ? -17.344 -8.844 -2.691 1 97.94 26 VAL B CA 1
ATOM 1436 C C . VAL B 1 26 ? -16.203 -9.844 -2.684 1 97.94 26 VAL B C 1
ATOM 1438 O O . VAL B 1 26 ? -16.312 -10.938 -3.252 1 97.94 26 VAL B O 1
ATOM 1441 N N . MET B 1 27 ? -15.117 -9.469 -2.045 1 97.75 27 MET B N 1
ATOM 1442 C CA . MET B 1 27 ? -13.984 -10.391 -1.977 1 97.75 27 MET B CA 1
ATOM 1443 C C . MET B 1 27 ? -14.336 -11.633 -1.167 1 97.75 27 MET B C 1
ATOM 1445 O O . MET B 1 27 ? -13.984 -12.75 -1.547 1 97.75 27 MET B O 1
ATOM 1449 N N . LEU B 1 28 ? -15.031 -11.414 -0.066 1 95.94 28 LEU B N 1
ATOM 1450 C CA . LEU B 1 28 ? -15.43 -12.516 0.811 1 95.94 28 LEU B CA 1
ATOM 1451 C C . LEU B 1 28 ? -16.328 -13.5 0.077 1 95.94 28 LEU B C 1
ATOM 1453 O O . LEU B 1 28 ? -16.344 -14.695 0.394 1 95.94 28 LEU B O 1
ATOM 1457 N N . SER B 1 29 ? -17.062 -13.031 -0.888 1 95.62 29 SER B N 1
ATOM 1458 C CA . SER B 1 29 ? -18.016 -13.875 -1.613 1 95.62 29 SER B CA 1
ATOM 1459 C C . SER B 1 29 ? -17.359 -14.5 -2.844 1 95.62 29 SER B C 1
ATOM 1461 O O . SER B 1 29 ? -18.031 -15.203 -3.607 1 95.62 29 SER B O 1
ATOM 1463 N N . ALA B 1 30 ? -16.125 -14.367 -3.057 1 96.19 30 ALA B N 1
ATOM 1464 C CA . ALA B 1 30 ? -15.445 -14.875 -4.25 1 96.19 30 ALA B CA 1
ATOM 1465 C C . ALA B 1 30 ? -15.141 -16.359 -4.117 1 96.19 30 ALA B C 1
ATOM 1467 O O . ALA B 1 30 ? -14.273 -16.766 -3.33 1 96.19 30 ALA B O 1
ATOM 1468 N N . HIS B 1 31 ? -15.836 -17.188 -4.715 1 93.81 31 HIS B N 1
ATOM 1469 C CA . HIS B 1 31 ? -15.633 -18.641 -4.793 1 93.81 31 HIS B CA 1
ATOM 1470 C C . HIS B 1 31 ? -16.188 -19.203 -6.09 1 93.81 31 HIS B C 1
ATOM 1472 O O . HIS B 1 31 ? -17.156 -18.672 -6.641 1 93.81 31 HIS B O 1
ATOM 1478 N N . GLN B 1 32 ? -15.453 -20.094 -6.613 1 93.25 32 GLN B N 1
ATOM 1479 C CA . GLN B 1 32 ? -15.875 -20.781 -7.828 1 93.25 32 GLN B CA 1
ATOM 1480 C C . GLN B 1 32 ? -15.188 -22.141 -7.961 1 93.25 32 GLN B C 1
ATOM 1482 O O . GLN B 1 32 ? -14.008 -22.281 -7.641 1 93.25 32 GLN B O 1
ATOM 1487 N N . THR B 1 33 ? -15.922 -23.172 -8.445 1 91.06 33 THR B N 1
ATOM 1488 C CA . THR B 1 33 ? -15.375 -24.5 -8.672 1 91.06 33 THR B CA 1
ATOM 1489 C C . THR B 1 33 ? -14.695 -24.594 -10.031 1 91.06 33 THR B C 1
ATOM 1491 O O . THR B 1 33 ? -15.289 -24.234 -11.055 1 91.06 33 THR B O 1
ATOM 1494 N N . ALA B 1 34 ? -13.43 -24.969 -9.953 1 87.12 34 ALA B N 1
ATOM 1495 C CA . ALA B 1 34 ? -12.68 -25.172 -11.188 1 87.12 34 ALA B CA 1
ATOM 1496 C C . ALA B 1 34 ? -12.828 -26.609 -11.68 1 87.12 34 ALA B C 1
ATOM 1498 O O . ALA B 1 34 ? -12.602 -27.562 -10.922 1 87.12 34 ALA B O 1
ATOM 1499 N N . THR B 1 35 ? -13.273 -26.703 -12.945 1 83.12 35 THR B N 1
ATOM 1500 C CA . THR B 1 35 ? -13.445 -28.031 -13.523 1 83.12 35 THR B CA 1
ATOM 1501 C C . THR B 1 35 ? -12.281 -28.375 -14.453 1 83.12 35 THR B C 1
ATOM 1503 O O . THR B 1 35 ? -12.039 -27.672 -15.438 1 83.12 35 THR B O 1
ATOM 1506 N N . TYR B 1 36 ? -11.617 -29.344 -13.906 1 76.12 36 TYR B N 1
ATOM 1507 C CA . TYR B 1 36 ? -10.562 -29.906 -14.742 1 76.12 36 TYR B CA 1
ATOM 1508 C C . TYR B 1 36 ? -11 -31.219 -15.367 1 76.12 36 TYR B C 1
ATOM 1510 O O . TYR B 1 36 ? -12.102 -31.703 -15.109 1 76.12 36 TYR B O 1
ATOM 1518 N N . THR B 1 37 ? -10.289 -31.719 -16.312 1 76.31 37 THR B N 1
ATOM 1519 C CA . THR B 1 37 ? -10.625 -32.969 -17.016 1 76.31 37 THR B CA 1
ATOM 1520 C C . THR B 1 37 ? -10.852 -34.094 -16.016 1 76.31 37 THR B C 1
ATOM 1522 O O . THR B 1 37 ? -11.742 -34.906 -16.203 1 76.31 37 THR B O 1
ATOM 1525 N N . ASP B 1 38 ? -10.281 -34.031 -14.938 1 77.62 38 ASP B N 1
ATOM 1526 C CA . ASP B 1 38 ? -10.32 -35.219 -14.086 1 77.62 38 ASP B CA 1
ATOM 1527 C C . ASP B 1 38 ? -10.773 -34.844 -12.672 1 77.62 38 ASP B C 1
ATOM 1529 O O . ASP B 1 38 ? -10.844 -35.719 -11.797 1 77.62 38 ASP B O 1
ATOM 1533 N N . SER B 1 39 ? -11.008 -33.719 -12.406 1 81.75 39 SER B N 1
ATOM 1534 C CA . SER B 1 39 ? -11.359 -33.375 -11.023 1 81.75 39 SER B CA 1
ATOM 1535 C C . SER B 1 39 ? -11.875 -31.953 -10.922 1 81.75 39 SER B C 1
ATOM 1537 O O . SER B 1 39 ? -11.758 -31.172 -11.867 1 81.75 39 SER B O 1
ATOM 1539 N N . SER B 1 40 ? -12.695 -31.797 -9.852 1 84.75 40 SER B N 1
ATOM 1540 C CA . SER B 1 40 ? -13.172 -30.453 -9.531 1 84.75 40 SER B CA 1
ATOM 1541 C C . SER B 1 40 ? -12.539 -29.938 -8.242 1 84.75 40 SER B C 1
ATOM 1543 O O . SER B 1 40 ? -12.391 -30.688 -7.273 1 84.75 40 SER B O 1
ATOM 1545 N N . VAL B 1 41 ? -11.961 -28.766 -8.383 1 85.88 41 VAL B N 1
ATOM 1546 C CA . VAL B 1 41 ? -11.344 -28.156 -7.215 1 85.88 41 VAL B CA 1
ATOM 1547 C C . VAL B 1 41 ? -12.039 -26.828 -6.898 1 85.88 41 VAL B C 1
ATOM 1549 O O . VAL B 1 41 ? -12.266 -26.016 -7.797 1 85.88 41 VAL B O 1
ATOM 1552 N N . LEU B 1 42 ? -12.422 -26.688 -5.66 1 89.69 42 LEU B N 1
ATOM 1553 C CA . LEU B 1 42 ? -13.039 -25.422 -5.227 1 89.69 42 LEU B CA 1
ATOM 1554 C C . LEU B 1 42 ? -11.977 -24.359 -4.973 1 89.69 42 LEU B C 1
ATOM 1556 O O . LEU B 1 42 ? -11.078 -24.562 -4.148 1 89.69 42 LEU B O 1
ATOM 1560 N N . VAL B 1 43 ? -12.062 -23.297 -5.754 1 89.88 43 VAL B N 1
ATOM 1561 C CA . VAL B 1 43 ? -11.156 -22.156 -5.586 1 89.88 43 VAL B CA 1
ATOM 1562 C C . VAL B 1 43 ? -11.852 -21.062 -4.777 1 89.88 43 VAL B C 1
ATOM 1564 O O . VAL B 1 43 ? -12.93 -20.609 -5.141 1 89.88 43 VAL B O 1
ATOM 1567 N N . THR B 1 44 ? -11.258 -20.672 -3.676 1 92.44 44 THR B N 1
ATOM 1568 C CA . THR B 1 44 ? -11.812 -19.641 -2.811 1 92.44 44 THR B CA 1
ATOM 1569 C C . THR B 1 44 ? -10.766 -18.578 -2.492 1 92.44 44 THR B C 1
ATOM 1571 O O . THR B 1 44 ? -9.57 -18.812 -2.646 1 92.44 44 THR B O 1
ATOM 1574 N N . PHE B 1 45 ? -11.297 -17.422 -2.088 1 91.5 45 PHE B N 1
ATOM 1575 C CA . PHE B 1 45 ? -10.383 -16.344 -1.734 1 91.5 45 PHE B CA 1
ATOM 1576 C C . PHE B 1 45 ? -9.492 -16.75 -0.567 1 91.5 45 PHE B C 1
ATOM 1578 O O . PHE B 1 45 ? -8.359 -16.266 -0.439 1 91.5 45 PHE B O 1
ATOM 1585 N N . GLY B 1 46 ? -9.984 -17.656 0.292 1 90.31 46 GLY B N 1
ATOM 1586 C CA . GLY B 1 46 ? -9.32 -18.047 1.522 1 90.31 46 GLY B CA 1
ATOM 1587 C C . GLY B 1 46 ? -8 -18.766 1.287 1 90.31 46 GLY B C 1
ATOM 1588 O O . GLY B 1 46 ? -7.191 -18.906 2.207 1 90.31 46 GLY B O 1
ATOM 1589 N N . ASP B 1 47 ? -7.691 -19.141 0.147 1 88.56 47 ASP B N 1
ATOM 1590 C CA . ASP B 1 47 ? -6.48 -19.891 -0.183 1 88.56 47 ASP B CA 1
ATOM 1591 C C . ASP B 1 47 ? -5.281 -18.953 -0.328 1 88.56 47 ASP B C 1
ATOM 1593 O O . ASP B 1 47 ? -4.133 -19.406 -0.336 1 88.56 47 ASP B O 1
ATOM 1597 N N . ILE B 1 48 ? -5.57 -17.703 -0.459 1 92.75 48 ILE B N 1
ATOM 1598 C CA . ILE B 1 48 ? -4.516 -16.719 -0.683 1 92.75 48 ILE B CA 1
ATOM 1599 C C . ILE B 1 48 ? -4.434 -15.766 0.508 1 92.75 48 ILE B C 1
ATOM 1601 O O . ILE B 1 48 ? -5.379 -15.023 0.78 1 92.75 48 ILE B O 1
ATOM 1605 N N . PRO B 1 49 ? -3.359 -15.734 1.179 1 93.31 49 PRO B N 1
ATOM 1606 C CA . PRO B 1 49 ? -3.223 -14.898 2.375 1 93.31 49 PRO B CA 1
ATOM 1607 C C . PRO B 1 49 ? -3.42 -13.414 2.082 1 93.31 49 PRO B C 1
ATOM 1609 O O . PRO B 1 49 ? -3.951 -12.68 2.92 1 93.31 49 PRO B O 1
ATOM 1612 N N . SER B 1 50 ? -2.969 -12.945 0.948 1 95 50 SER B N 1
ATOM 1613 C CA . SER B 1 50 ? -3.086 -11.531 0.611 1 95 50 SER B CA 1
ATOM 1614 C C . SER B 1 50 ? -4.543 -11.086 0.595 1 95 50 SER B C 1
ATOM 1616 O O . SER B 1 50 ? -4.852 -9.938 0.933 1 95 50 SER B O 1
ATOM 1618 N N . TYR B 1 51 ? -5.441 -11.922 0.319 1 97.62 51 TYR B N 1
ATOM 1619 C CA . TYR B 1 51 ? -6.855 -11.578 0.246 1 97.62 51 TYR B CA 1
ATOM 1620 C C . TYR B 1 51 ? -7.449 -11.398 1.64 1 97.62 51 TYR B C 1
ATOM 1622 O O . TYR B 1 51 ? -8.336 -10.57 1.845 1 97.62 51 TYR B O 1
ATOM 1630 N N . TRP B 1 52 ? -6.938 -12.148 2.572 1 96.19 52 TRP B N 1
ATOM 1631 C CA . TRP B 1 52 ? -7.355 -11.945 3.957 1 96.19 52 TRP B CA 1
ATOM 1632 C C . TRP B 1 52 ? -6.914 -10.578 4.465 1 96.19 52 TRP B C 1
ATOM 1634 O O . TRP B 1 52 ? -7.664 -9.906 5.18 1 96.19 52 TRP B O 1
ATOM 1644 N N . CYS B 1 53 ? -5.773 -10.219 4.105 1 97.06 53 CYS B N 1
ATOM 1645 C CA . CYS B 1 53 ? -5.281 -8.898 4.5 1 97.06 53 CYS B CA 1
ATOM 1646 C C . CYS B 1 53 ? -6.156 -7.797 3.922 1 97.06 53 CYS B C 1
ATOM 1648 O O . CYS B 1 53 ? -6.484 -6.832 4.613 1 97.06 53 CYS B O 1
ATOM 1650 N N . PHE B 1 54 ? -6.488 -8 2.75 1 98.5 54 PHE B N 1
ATOM 1651 C CA . PHE B 1 54 ? -7.359 -7.047 2.076 1 98.5 54 PHE B CA 1
ATOM 1652 C C . PHE B 1 54 ? -8.703 -6.949 2.785 1 98.5 54 PHE B C 1
ATOM 1654 O O . PHE B 1 54 ? -9.18 -5.852 3.082 1 98.5 54 PHE B O 1
ATOM 1661 N N . VAL B 1 55 ? -9.352 -8.062 3.049 1 98.5 55 VAL B N 1
ATOM 1662 C CA . VAL B 1 55 ? -10.672 -8.117 3.66 1 98.5 55 VAL B CA 1
ATOM 1663 C C . VAL B 1 55 ? -10.625 -7.504 5.059 1 98.5 55 VAL B C 1
ATOM 1665 O O . VAL B 1 55 ? -11.453 -6.66 5.402 1 98.5 55 VAL B O 1
ATOM 1668 N N . PHE B 1 56 ? -9.625 -7.871 5.77 1 97.94 56 PHE B N 1
ATOM 1669 C CA . PHE B 1 56 ? -9.508 -7.363 7.133 1 97.94 56 PHE B CA 1
ATOM 1670 C C . PHE B 1 56 ? -9.281 -5.855 7.129 1 97.94 56 PHE B C 1
ATOM 1672 O O . PHE B 1 56 ? -9.914 -5.129 7.895 1 97.94 56 PHE B O 1
ATOM 1679 N N . ALA B 1 57 ? -8.445 -5.387 6.297 1 98.19 57 ALA B N 1
ATOM 1680 C CA . ALA B 1 57 ? -8.156 -3.957 6.215 1 98.19 57 ALA B CA 1
ATOM 1681 C C . ALA B 1 57 ? -9.398 -3.168 5.82 1 98.19 57 ALA B C 1
ATOM 1683 O O . ALA B 1 57 ? -9.695 -2.125 6.41 1 98.19 57 ALA B O 1
ATOM 1684 N N . ASN B 1 58 ? -10.117 -3.66 4.871 1 98.62 58 ASN B N 1
ATOM 1685 C CA . ASN B 1 58 ? -11.305 -2.955 4.398 1 98.62 58 ASN B CA 1
ATOM 1686 C C . ASN B 1 58 ? -12.406 -2.936 5.461 1 98.62 58 ASN B C 1
ATOM 1688 O O . ASN B 1 58 ? -13.055 -1.91 5.664 1 98.62 58 ASN B O 1
ATOM 1692 N N . TYR B 1 59 ? -12.594 -4.027 6.117 1 98.19 59 TYR B N 1
ATOM 1693 C CA . TYR B 1 59 ? -13.578 -4.023 7.191 1 98.19 59 TYR B CA 1
ATOM 1694 C C . TYR B 1 59 ? -13.164 -3.08 8.312 1 98.19 59 TYR B C 1
ATOM 1696 O O . TYR B 1 59 ? -14 -2.367 8.875 1 98.19 59 TYR B O 1
ATOM 1704 N N . LEU B 1 60 ? -11.891 -3.078 8.633 1 98.06 60 LEU B N 1
ATOM 1705 C CA . LEU B 1 60 ? -11.375 -2.205 9.68 1 98.06 60 LEU B CA 1
ATOM 1706 C C . LEU B 1 60 ? -11.633 -0.739 9.344 1 98.06 60 LEU B C 1
ATOM 1708 O O . LEU B 1 60 ? -12.141 0.014 10.18 1 98.06 60 LEU B O 1
ATOM 1712 N N . ILE B 1 61 ? -11.328 -0.38 8.156 1 97.44 61 ILE B N 1
ATOM 1713 C CA . ILE B 1 61 ? -11.453 1.009 7.73 1 97.44 61 ILE B CA 1
ATOM 1714 C C . ILE B 1 61 ? -12.93 1.392 7.637 1 97.44 61 ILE B C 1
ATOM 1716 O O . ILE B 1 61 ? -13.297 2.529 7.934 1 97.44 61 ILE B O 1
ATOM 1720 N N . SER B 1 62 ? -13.711 0.421 7.191 1 97.62 62 SER B N 1
ATOM 1721 C CA . SER B 1 62 ? -15.141 0.681 7.117 1 97.62 62 SER B CA 1
ATOM 1722 C C . SER B 1 62 ? -15.727 0.959 8.5 1 97.62 62 SER B C 1
ATOM 1724 O O . SER B 1 62 ? -16.469 1.927 8.68 1 97.62 62 SER B O 1
ATOM 1726 N N . ALA B 1 63 ? -15.445 0.156 9.445 1 97.06 63 ALA B N 1
ATOM 1727 C CA . ALA B 1 63 ? -15.938 0.344 10.805 1 97.06 63 ALA B CA 1
ATOM 1728 C C . ALA B 1 63 ? -15.453 1.666 11.391 1 97.06 63 ALA B C 1
ATOM 1730 O O . ALA B 1 63 ? -16.234 2.42 11.977 1 97.06 63 ALA B O 1
ATOM 1731 N N . TYR B 1 64 ? -14.211 1.925 11.188 1 95.88 64 TYR B N 1
ATOM 1732 C CA . TYR B 1 64 ? -13.602 3.164 11.656 1 95.88 64 TYR B CA 1
ATOM 1733 C C . TYR B 1 64 ? -14.297 4.379 11.055 1 95.88 64 TYR B C 1
ATOM 1735 O O . TYR B 1 64 ? -14.68 5.305 11.766 1 95.88 64 TYR B O 1
ATOM 1743 N N . GLY B 1 65 ? -14.438 4.324 9.766 1 94.12 65 GLY B N 1
ATOM 1744 C CA . GLY B 1 65 ? -15.07 5.434 9.07 1 94.12 65 GLY B CA 1
ATOM 1745 C C . GLY B 1 65 ? -16.5 5.676 9.523 1 94.12 65 GLY B C 1
ATOM 1746 O O . GLY B 1 65 ? -16.922 6.824 9.703 1 94.12 65 GLY B O 1
ATOM 1747 N N . THR B 1 66 ? -17.219 4.621 9.688 1 95.06 66 THR B N 1
ATOM 1748 C CA . THR B 1 66 ? -18.609 4.734 10.109 1 95.06 66 THR B CA 1
ATOM 1749 C C . THR B 1 66 ? -18.703 5.355 11.5 1 95.06 66 THR B C 1
ATOM 1751 O O . THR B 1 66 ? -19.562 6.195 11.75 1 95.06 66 THR B O 1
ATOM 1754 N N . LEU B 1 67 ? -17.828 5 12.375 1 92.81 67 LEU B N 1
ATOM 1755 C CA . LEU B 1 67 ? -17.812 5.559 13.727 1 92.81 67 LEU B CA 1
ATOM 1756 C C . LEU B 1 67 ? -17.516 7.055 13.688 1 92.81 67 LEU B C 1
ATOM 1758 O O . LEU B 1 67 ? -18.125 7.828 14.43 1 92.81 67 LEU B O 1
ATOM 1762 N N . LEU B 1 68 ? -16.672 7.473 12.859 1 91.12 68 LEU B N 1
ATOM 1763 C CA . LEU B 1 68 ? -16.219 8.859 12.812 1 91.12 68 LEU B CA 1
ATOM 1764 C C . LEU B 1 68 ? -17.281 9.75 12.156 1 91.12 68 LEU B C 1
ATOM 1766 O O . LEU B 1 68 ? -17.297 10.961 12.375 1 91.12 68 LEU B O 1
ATOM 1770 N N . VAL B 1 69 ? -18.078 9.164 11.344 1 88.69 69 VAL B N 1
ATOM 1771 C CA . VAL B 1 69 ? -19.156 9.93 10.734 1 88.69 69 VAL B CA 1
ATOM 1772 C C . VAL B 1 69 ? -20.109 10.43 11.82 1 88.69 69 VAL B C 1
ATOM 1774 O O . VAL B 1 69 ? -20.688 11.508 11.695 1 88.69 69 VAL B O 1
ATOM 1777 N N . PHE B 1 70 ? -20.25 9.719 12.938 1 84.69 70 PHE B N 1
ATOM 1778 C CA . PHE B 1 70 ? -21.203 10.055 13.992 1 84.69 70 PHE B CA 1
ATOM 1779 C C . PHE B 1 70 ? -20.516 10.82 15.109 1 84.69 70 PHE B C 1
ATOM 1781 O O . PHE B 1 70 ? -21.172 11.305 16.031 1 84.69 70 PHE B O 1
ATOM 1788 N N . LEU B 1 71 ? -19.266 10.961 15 1 78.69 71 LEU B N 1
ATOM 1789 C CA . LEU B 1 71 ? -18.531 11.641 16.062 1 78.69 71 LEU B CA 1
ATOM 1790 C C . LEU B 1 71 ? -18.391 13.133 15.758 1 78.69 71 LEU B C 1
ATOM 1792 O O . LEU B 1 71 ? -17.984 13.508 14.648 1 78.69 71 LEU B O 1
ATOM 1796 N N . PRO B 1 72 ? -18.828 14.008 16.734 1 73.12 72 PRO B N 1
ATOM 1797 C CA . PRO B 1 72 ? -18.656 15.445 16.547 1 73.12 72 PRO B CA 1
ATOM 1798 C C . PRO B 1 72 ? -17.188 15.859 16.469 1 73.12 72 PRO B C 1
ATOM 1800 O O . PRO B 1 72 ? -16.328 15.234 17.109 1 73.12 72 PRO B O 1
ATOM 1803 N N . ARG B 1 73 ? -16.953 16.734 15.516 1 68.56 73 ARG B N 1
ATOM 1804 C CA . ARG B 1 73 ? -15.609 17.25 15.312 1 68.56 73 ARG B CA 1
ATOM 1805 C C . ARG B 1 73 ? -15.164 18.109 16.5 1 68.56 73 ARG B C 1
ATOM 1807 O O . ARG B 1 73 ? -15.523 19.281 16.594 1 68.56 73 ARG B O 1
ATOM 1814 N N . LYS B 1 74 ? -14.938 17.438 17.656 1 69.12 74 LYS B N 1
ATOM 1815 C CA . LYS B 1 74 ? -14.484 18.156 18.859 1 69.12 74 LYS B CA 1
ATOM 1816 C C . LYS B 1 74 ? -13 18.516 18.75 1 69.12 74 LYS B C 1
ATOM 1818 O O . LYS B 1 74 ? -12.289 17.984 17.891 1 69.12 74 LYS B O 1
ATOM 1823 N N . SER B 1 75 ? -12.492 19.453 19.656 1 64.44 75 SER B N 1
ATOM 1824 C CA . SER B 1 75 ? -11.195 20.109 19.625 1 64.44 75 SER B CA 1
ATOM 1825 C C . SER B 1 75 ? -10.055 19.109 19.547 1 64.44 75 SER B C 1
ATOM 1827 O O . SER B 1 75 ? -9.883 18.438 18.531 1 64.44 75 SER B O 1
ATOM 1829 N N . GLN B 1 76 ? -9.523 18.453 20.531 1 64.56 76 GLN B N 1
ATOM 1830 C CA . GLN B 1 76 ? -8.25 17.75 20.609 1 64.56 76 GLN B CA 1
ATOM 1831 C C . GLN B 1 76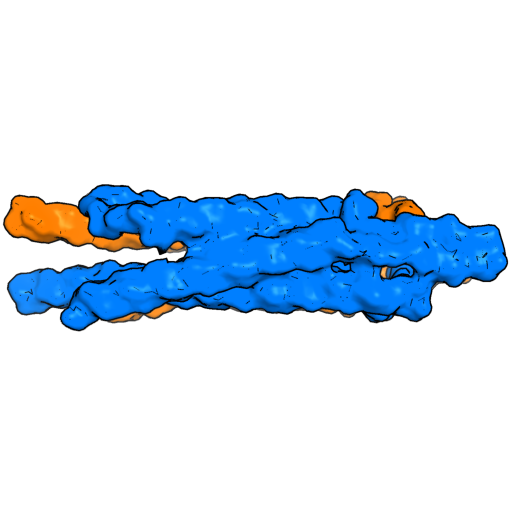 ? -8.312 16.406 19.875 1 64.56 76 GLN B C 1
ATOM 1833 O O . GLN B 1 76 ? -7.301 15.906 19.391 1 64.56 76 GLN B O 1
ATOM 1838 N N . LEU B 1 77 ? -9.461 15.844 19.547 1 76.5 77 LEU B N 1
ATOM 1839 C CA . LEU B 1 77 ? -9.602 14.508 18.969 1 76.5 77 LEU B CA 1
ATOM 1840 C C . LEU B 1 77 ? -9.367 14.531 17.469 1 76.5 77 LEU B C 1
ATOM 1842 O O . LEU B 1 77 ? -9.047 13.5 16.875 1 76.5 77 LEU B O 1
ATOM 1846 N N . TRP B 1 78 ? -9.367 15.688 17 1 81.19 78 TRP B N 1
ATOM 1847 C CA . TRP B 1 78 ? -9.234 15.812 15.562 1 81.19 78 TRP B CA 1
ATOM 1848 C C . TRP B 1 78 ? -7.812 15.484 15.117 1 81.19 78 TRP B C 1
ATOM 1850 O O . TRP B 1 78 ? -7.609 14.906 14.047 1 81.19 78 TRP B O 1
ATOM 1860 N N . GLN B 1 79 ? -6.918 15.773 15.984 1 83.38 79 GLN B N 1
ATOM 1861 C CA . GLN B 1 79 ? -5.531 15.445 15.68 1 83.38 79 GLN B CA 1
ATOM 1862 C C . GLN B 1 79 ? -5.328 13.938 15.602 1 83.38 79 GLN B C 1
ATOM 1864 O O . GLN B 1 79 ? -4.598 13.445 14.742 1 83.38 79 GLN B O 1
ATOM 1869 N N . LEU B 1 80 ? -5.996 13.328 16.516 1 87 80 LEU B N 1
ATOM 1870 C CA . LEU B 1 80 ? -5.898 11.867 16.547 1 87 80 LEU B CA 1
ATOM 1871 C C . LEU B 1 80 ? -6.566 11.25 15.328 1 87 80 LEU B C 1
ATOM 1873 O O . LEU B 1 80 ? -6.062 10.273 14.766 1 87 80 LEU B O 1
ATOM 1877 N N . VAL B 1 81 ? -7.602 11.836 14.906 1 89.38 81 VAL B N 1
ATOM 1878 C CA . VAL B 1 81 ? -8.336 11.328 13.758 1 89.38 81 VAL B CA 1
ATOM 1879 C C . VAL B 1 81 ? -7.484 11.453 12.5 1 89.38 81 VAL B C 1
ATOM 1881 O O . VAL B 1 81 ? -7.398 10.523 11.695 1 89.38 81 VAL B O 1
ATOM 1884 N N . VAL B 1 82 ? -6.844 12.523 12.336 1 90.12 82 VAL B N 1
ATOM 1885 C CA . VAL B 1 82 ? -6.027 12.758 11.148 1 90.12 82 VAL B CA 1
ATOM 1886 C C . VAL B 1 82 ? -4.824 11.812 11.148 1 90.12 82 VAL B C 1
ATOM 1888 O O . VAL B 1 82 ? -4.441 11.281 10.102 1 90.12 82 VAL B O 1
ATOM 1891 N N . ALA B 1 83 ? -4.297 11.609 12.297 1 92.38 83 ALA B N 1
ATOM 1892 C CA . ALA B 1 83 ? -3.178 10.68 12.414 1 92.38 83 ALA B CA 1
ATOM 1893 C C . ALA B 1 83 ? -3.613 9.25 12.094 1 92.38 83 ALA B C 1
ATOM 1895 O O . ALA B 1 83 ? -2.926 8.539 11.352 1 92.38 83 ALA B O 1
ATOM 1896 N N . LEU B 1 84 ? -4.691 8.875 12.562 1 94 84 LEU B N 1
ATOM 1897 C CA . LEU B 1 84 ? -5.219 7.539 12.297 1 94 84 LEU B CA 1
ATOM 1898 C C . LEU B 1 84 ? -5.586 7.383 10.828 1 94 84 LEU B C 1
ATOM 1900 O O . LEU B 1 84 ? -5.348 6.328 10.234 1 94 84 LEU B O 1
ATOM 1904 N N . ASP B 1 85 ? -6.098 8.445 10.289 1 94.56 85 ASP B N 1
ATOM 1905 C CA . ASP B 1 85 ? -6.414 8.43 8.867 1 94.56 85 ASP B CA 1
ATOM 1906 C C . ASP B 1 85 ? -5.156 8.195 8.023 1 94.56 85 ASP B C 1
ATOM 1908 O O . ASP B 1 85 ? -5.195 7.48 7.023 1 94.56 85 ASP B O 1
ATOM 1912 N N . SER B 1 86 ? -4.133 8.797 8.43 1 95.69 86 SER B N 1
ATOM 1913 C CA . SER B 1 86 ? -2.891 8.656 7.68 1 95.69 86 SER B CA 1
ATOM 1914 C C . SER B 1 86 ? -2.385 7.215 7.719 1 95.69 86 SER B C 1
ATOM 1916 O O . SER B 1 86 ? -1.989 6.66 6.691 1 95.69 86 SER B O 1
ATOM 1918 N N . VAL B 1 87 ? -2.457 6.527 8.805 1 96.56 87 VAL B N 1
ATOM 1919 C CA . VAL B 1 87 ? -2.004 5.148 8.953 1 96.56 87 VAL B CA 1
ATOM 1920 C C . VAL B 1 87 ? -2.955 4.211 8.219 1 96.56 87 VAL B C 1
ATOM 1922 O O . VAL B 1 87 ? -2.516 3.289 7.527 1 96.56 87 VAL B O 1
ATOM 1925 N N . LEU B 1 88 ? -4.172 4.52 8.328 1 96.94 88 LEU B N 1
ATOM 1926 C CA . LEU B 1 88 ? -5.176 3.627 7.758 1 96.94 88 LEU B CA 1
ATOM 1927 C C . LEU B 1 88 ? -5.152 3.695 6.234 1 96.94 88 LEU B C 1
ATOM 1929 O O . LEU B 1 88 ? -5.402 2.691 5.559 1 96.94 88 LEU B O 1
ATOM 1933 N N . VAL B 1 89 ? -4.898 4.875 5.711 1 96.94 89 VAL B N 1
ATOM 1934 C CA . VAL B 1 89 ? -4.836 4.969 4.258 1 96.94 89 VAL B CA 1
ATOM 1935 C C . VAL B 1 89 ? -3.6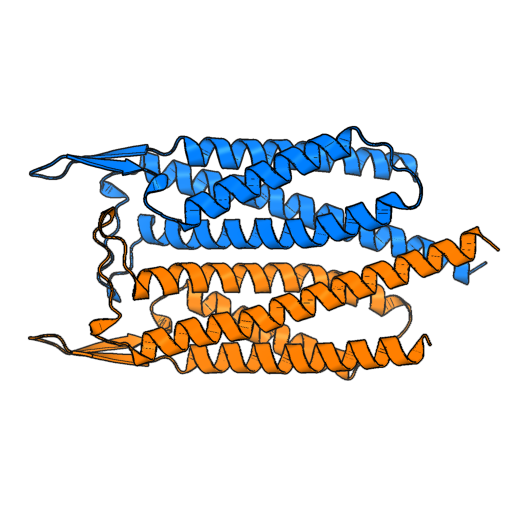21 4.199 3.742 1 96.94 89 VAL B C 1
ATOM 1937 O O . VAL B 1 89 ? -3.67 3.596 2.666 1 96.94 89 VAL B O 1
ATOM 1940 N N . VAL B 1 90 ? -2.555 4.188 4.465 1 97.5 90 VAL B N 1
ATOM 1941 C CA . VAL B 1 90 ? -1.364 3.426 4.098 1 97.5 90 VAL B CA 1
ATOM 1942 C C . VAL B 1 90 ? -1.67 1.931 4.148 1 97.5 90 VAL B C 1
ATOM 1944 O O . VAL B 1 90 ? -1.312 1.186 3.234 1 97.5 90 VAL B O 1
ATOM 1947 N N . ILE B 1 91 ? -2.35 1.484 5.156 1 97.69 91 ILE B N 1
ATOM 1948 C CA . ILE B 1 91 ? -2.723 0.083 5.32 1 97.69 91 ILE B CA 1
ATOM 1949 C C . ILE B 1 91 ? -3.678 -0.331 4.203 1 97.69 91 ILE B C 1
ATOM 1951 O O . ILE B 1 91 ? -3.496 -1.378 3.576 1 97.69 91 ILE B O 1
ATOM 1955 N N . LEU B 1 92 ? -4.637 0.524 3.92 1 98.12 92 LEU B N 1
ATOM 1956 C CA . LEU B 1 92 ? -5.637 0.24 2.896 1 98.12 92 LEU B CA 1
ATOM 1957 C C . LEU B 1 92 ? -4.992 0.157 1.517 1 98.12 92 LEU B C 1
ATOM 1959 O O . LEU B 1 92 ? -5.254 -0.782 0.761 1 98.12 92 LEU B O 1
ATOM 1963 N N . SER B 1 93 ? -4.207 1.112 1.234 1 98 93 SER B N 1
ATOM 1964 C CA . SER B 1 93 ? -3.566 1.128 -0.078 1 98 93 SER B CA 1
ATOM 1965 C C . SER B 1 93 ? -2.598 -0.038 -0.234 1 98 93 SER B C 1
ATOM 1967 O O . SER B 1 93 ? -2.508 -0.638 -1.308 1 98 93 SER B O 1
ATOM 1969 N N . SER B 1 94 ? -1.91 -0.443 0.835 1 98 94 SER B N 1
ATOM 1970 C CA . SER B 1 94 ? -0.981 -1.567 0.807 1 98 94 SER B CA 1
ATOM 1971 C C . SER B 1 94 ? -1.718 -2.889 0.615 1 98 94 SER B C 1
ATOM 1973 O O . SER B 1 94 ? -1.312 -3.721 -0.199 1 98 94 SER B O 1
ATOM 1975 N N . SER B 1 95 ? -2.777 -3.023 1.332 1 98 95 SER B N 1
ATOM 1976 C CA . SER B 1 95 ? -3.543 -4.262 1.209 1 98 95 SER B CA 1
ATOM 1977 C C . SER B 1 95 ? -4.191 -4.375 -0.166 1 98 95 SER B C 1
ATOM 1979 O O . SER B 1 95 ? -4.258 -5.461 -0.741 1 98 95 SER B O 1
ATOM 1981 N N . CYS B 1 96 ? -4.652 -3.27 -0.665 1 98.25 96 CYS B N 1
ATOM 1982 C CA . CYS B 1 96 ? -5.258 -3.24 -1.992 1 98.25 96 CYS B CA 1
ATOM 1983 C C . CYS B 1 96 ? -4.234 -3.596 -3.064 1 98.25 96 CYS B C 1
ATOM 1985 O O . CYS B 1 96 ? -4.523 -4.383 -3.967 1 98.25 96 CYS B O 1
ATOM 1987 N N . SER B 1 97 ? -3.092 -3.133 -2.941 1 98.12 97 SER B N 1
ATOM 1988 C CA . SER B 1 97 ? -2.057 -3.375 -3.941 1 98.12 97 SER B CA 1
ATOM 1989 C C . SER B 1 97 ? -1.577 -4.82 -3.902 1 98.12 97 SER B C 1
ATOM 1991 O O . SER B 1 97 ? -1.318 -5.426 -4.945 1 98.12 97 SER B O 1
ATOM 1993 N N . ALA B 1 98 ? -1.439 -5.359 -2.689 1 97.88 98 ALA B N 1
ATOM 1994 C CA . ALA B 1 98 ? -1.053 -6.762 -2.568 1 97.88 98 ALA B CA 1
ATOM 1995 C C . ALA B 1 98 ? -2.088 -7.676 -3.217 1 97.88 98 ALA B C 1
ATOM 1997 O O . ALA B 1 98 ? -1.738 -8.578 -3.986 1 97.88 98 ALA B O 1
ATOM 1998 N N . ALA B 1 99 ? -3.326 -7.438 -2.934 1 98.12 99 ALA B N 1
ATOM 1999 C CA . ALA B 1 99 ? -4.402 -8.25 -3.5 1 98.12 99 ALA B CA 1
ATOM 2000 C C . ALA B 1 99 ? -4.477 -8.086 -5.016 1 98.12 99 ALA B C 1
ATOM 2002 O O . ALA B 1 99 ? -4.676 -9.055 -5.746 1 98.12 99 ALA B O 1
ATOM 2003 N N . LEU B 1 100 ? -4.32 -6.867 -5.438 1 97.69 100 LEU B N 1
ATOM 2004 C CA . LEU B 1 100 ? -4.387 -6.598 -6.871 1 97.69 100 LEU B CA 1
ATOM 2005 C C . LEU B 1 100 ? -3.238 -7.285 -7.605 1 97.69 100 LEU B C 1
ATOM 2007 O O . LEU B 1 100 ? -3.43 -7.828 -8.695 1 97.69 100 LEU B O 1
ATOM 2011 N N . ALA B 1 101 ? -2.061 -7.25 -7.074 1 97.19 101 ALA B N 1
ATOM 2012 C CA . ALA B 1 101 ? -0.919 -7.906 -7.703 1 97.19 101 ALA B CA 1
ATOM 2013 C C . ALA B 1 101 ? -1.174 -9.398 -7.875 1 97.19 101 ALA B C 1
ATOM 2015 O O . ALA B 1 101 ? -0.917 -9.961 -8.945 1 97.19 101 ALA B O 1
ATOM 2016 N N . VAL B 1 102 ? -1.691 -10.016 -6.855 1 96.44 102 VAL B N 1
ATOM 2017 C CA . VAL B 1 102 ? -1.969 -11.445 -6.906 1 96.44 102 VAL B CA 1
ATOM 2018 C C . VAL B 1 102 ? -3.125 -11.719 -7.867 1 96.44 102 VAL B C 1
ATOM 2020 O O . VAL B 1 102 ? -3.082 -12.664 -8.656 1 96.44 102 VAL B O 1
ATOM 2023 N N . GLY B 1 103 ? -4.133 -10.867 -7.809 1 96.25 103 GLY B N 1
ATOM 2024 C CA . GLY B 1 103 ? -5.262 -11.023 -8.711 1 96.25 103 GLY B CA 1
ATOM 2025 C C . GLY B 1 103 ? -4.871 -10.922 -10.172 1 96.25 103 GLY B C 1
ATOM 2026 O O . GLY B 1 103 ? -5.402 -11.656 -11.008 1 96.25 103 GLY B O 1
ATOM 2027 N N . LEU B 1 104 ? -3.988 -10.07 -10.445 1 95.44 104 LEU B N 1
ATOM 2028 C CA . LEU B 1 104 ? -3.539 -9.922 -11.828 1 95.44 104 LEU B CA 1
ATOM 2029 C C . LEU B 1 104 ? -2.736 -11.133 -12.273 1 95.44 104 LEU B C 1
ATOM 2031 O O . LEU B 1 104 ? -2.787 -11.523 -13.445 1 95.44 104 LEU B O 1
ATOM 2035 N N . ILE B 1 105 ? -2.047 -11.695 -11.383 1 94.19 105 ILE B N 1
ATOM 2036 C CA . ILE B 1 105 ? -1.318 -12.922 -11.688 1 94.19 105 ILE B CA 1
ATOM 2037 C C . ILE B 1 105 ? -2.305 -14.055 -11.945 1 94.19 105 ILE B C 1
ATOM 2039 O O . ILE B 1 105 ? -2.094 -14.875 -12.844 1 94.19 105 ILE B O 1
ATOM 2043 N N . GLU B 1 106 ? -3.332 -14.102 -11.148 1 94 106 GLU B N 1
ATOM 2044 C CA . GLU B 1 106 ? -4.355 -15.125 -11.359 1 94 106 GLU B CA 1
ATOM 2045 C C . GLU B 1 106 ? -5 -14.984 -12.734 1 94 106 GLU B C 1
ATOM 2047 O O . GLU B 1 106 ? -5.355 -15.984 -13.359 1 94 106 GLU B O 1
ATOM 2052 N N . ARG B 1 107 ? -5.148 -13.781 -13.148 1 93 107 ARG B N 1
ATOM 2053 C CA . ARG B 1 107 ? -5.832 -13.516 -14.414 1 93 107 ARG B CA 1
ATOM 2054 C C . ARG B 1 107 ? -4.902 -13.742 -15.594 1 93 107 ARG B C 1
ATOM 2056 O O . ARG B 1 107 ? -5.305 -14.328 -16.609 1 93 107 ARG B O 1
ATOM 2063 N N . ASN B 1 108 ? -3.67 -13.297 -15.477 1 92.81 108 ASN B N 1
ATOM 2064 C CA . ASN B 1 108 ? -2.766 -13.273 -16.625 1 92.81 108 ASN B CA 1
ATOM 2065 C C . ASN B 1 108 ? -1.699 -14.359 -16.516 1 92.81 108 ASN B C 1
ATOM 2067 O O . ASN B 1 108 ? -1.119 -14.766 -17.516 1 92.81 108 ASN B O 1
ATOM 2071 N N . GLY B 1 109 ? -1.422 -14.797 -15.422 1 91.44 109 GLY B N 1
ATOM 2072 C CA . GLY B 1 109 ? -0.329 -15.734 -15.219 1 91.44 109 GLY B CA 1
ATOM 2073 C C . GLY B 1 109 ? 1.037 -15.117 -15.445 1 91.44 109 GLY B C 1
ATOM 2074 O O . GLY B 1 109 ? 1.141 -13.945 -15.82 1 91.44 109 GLY B O 1
ATOM 2075 N N . ILE B 1 110 ? 2.047 -15.898 -15.078 1 89.69 110 ILE B N 1
ATOM 2076 C CA . ILE B 1 110 ? 3.441 -15.562 -15.336 1 89.69 110 ILE B CA 1
ATOM 2077 C C . ILE B 1 110 ? 4.145 -16.734 -16.016 1 89.69 110 ILE B C 1
ATOM 2079 O O . ILE B 1 110 ? 4.656 -17.625 -15.336 1 89.69 110 ILE B O 1
ATOM 2083 N N . PRO B 1 111 ? 4.227 -16.688 -17.344 1 83.62 111 PRO B N 1
ATOM 2084 C CA . PRO B 1 111 ? 4.777 -17.844 -18.078 1 83.62 111 PRO B CA 1
ATOM 2085 C C . PRO B 1 111 ? 6.223 -18.141 -17.688 1 83.62 111 PRO B C 1
ATOM 2087 O O . PRO B 1 111 ? 6.602 -19.312 -17.562 1 83.62 111 PRO B O 1
ATOM 2090 N N . HIS B 1 112 ? 6.941 -17.125 -17.391 1 77.81 112 HIS B N 1
ATOM 2091 C CA . HIS B 1 112 ? 8.352 -17.297 -17.062 1 77.81 112 HIS B CA 1
ATOM 2092 C C . HIS B 1 112 ? 8.516 -18.016 -15.734 1 77.81 112 HIS B C 1
ATOM 2094 O O . HIS B 1 112 ? 9.508 -18.719 -15.516 1 77.81 112 HIS B O 1
ATOM 2100 N N . ALA B 1 113 ? 7.535 -17.953 -14.93 1 80.06 113 ALA B N 1
ATOM 2101 C CA . ALA B 1 113 ? 7.578 -18.594 -13.617 1 80.06 113 ALA B CA 1
ATOM 2102 C C . ALA B 1 113 ? 6.762 -19.891 -13.617 1 80.06 113 ALA B C 1
ATOM 2104 O O . ALA B 1 113 ? 6.656 -20.562 -12.586 1 80.06 113 ALA B O 1
ATOM 2105 N N . ARG B 1 114 ? 6.133 -20.188 -14.703 1 80.88 114 ARG B N 1
ATOM 2106 C CA . ARG B 1 114 ? 5.277 -21.359 -14.844 1 80.88 114 ARG B CA 1
ATOM 2107 C C . ARG B 1 114 ? 4.047 -21.25 -13.953 1 80.88 114 ARG B C 1
ATOM 2109 O O . ARG B 1 114 ? 3.604 -22.25 -13.367 1 80.88 114 ARG B O 1
ATOM 2116 N N . TRP B 1 115 ? 3.676 -20.047 -13.617 1 90.06 115 TRP B N 1
ATOM 2117 C CA . TRP B 1 115 ? 2.406 -19.781 -12.945 1 90.06 115 TRP B CA 1
ATOM 2118 C C . TRP B 1 115 ? 1.282 -19.609 -13.969 1 90.06 115 TRP B C 1
ATOM 2120 O O . TRP B 1 115 ? 1.105 -18.531 -14.531 1 90.06 115 TRP B O 1
ATOM 2130 N N . GLU B 1 116 ? 0.491 -20.641 -14.117 1 87.69 116 GLU B N 1
ATOM 2131 C CA . GLU B 1 116 ? -0.573 -20.625 -15.109 1 87.69 116 GLU B CA 1
ATOM 2132 C C . GLU B 1 116 ? -1.758 -19.781 -14.633 1 87.69 116 GLU B C 1
ATOM 2134 O O . GLU B 1 116 ? -2.055 -19.75 -13.438 1 87.69 116 GLU B O 1
ATOM 2139 N N . SER B 1 117 ? -2.338 -19.156 -15.656 1 91.12 117 SER B N 1
ATOM 2140 C CA . SER B 1 117 ? -3.555 -18.406 -15.367 1 91.12 117 SER B CA 1
ATOM 2141 C C . SER B 1 117 ? -4.715 -19.344 -15.039 1 91.12 117 SER B C 1
ATOM 2143 O O . SER B 1 117 ? -4.875 -20.391 -15.672 1 91.12 117 SER B O 1
ATOM 2145 N N . ILE B 1 118 ? -5.496 -18.922 -14.102 1 89 118 ILE B N 1
ATOM 2146 C CA . ILE B 1 118 ? -6.641 -19.75 -13.734 1 89 118 ILE B CA 1
ATOM 2147 C C . ILE B 1 118 ? -7.926 -19.094 -14.25 1 89 118 ILE B C 1
ATOM 2149 O O . ILE B 1 118 ? -9.023 -19.609 -14.008 1 89 118 ILE B O 1
ATOM 2153 N N . TYR B 1 119 ? -7.766 -18.062 -14.945 1 90.88 119 TYR B N 1
ATOM 2154 C CA . TYR B 1 119 ? -8.891 -17.266 -15.406 1 90.88 119 TYR B CA 1
ATOM 2155 C C . TYR B 1 119 ? -9.844 -18.109 -16.25 1 90.88 119 TYR B C 1
ATOM 2157 O O . TYR B 1 119 ? -11.062 -17.969 -16.156 1 90.88 119 TYR B O 1
ATOM 2165 N N . HIS B 1 120 ? -9.344 -18.969 -17.047 1 89.5 120 HIS B N 1
ATOM 2166 C CA . HIS B 1 120 ? -10.164 -19.75 -17.969 1 89.5 120 HIS B CA 1
ATOM 2167 C C . HIS B 1 120 ? -11.039 -20.75 -17.219 1 89.5 120 HIS B C 1
ATOM 2169 O O . HIS B 1 120 ? -12.141 -21.062 -17.656 1 89.5 120 HIS B O 1
ATOM 2175 N N . GLN B 1 121 ? -10.633 -21.078 -16.062 1 87.62 121 GLN B N 1
ATOM 2176 C CA . GLN B 1 121 ? -11.367 -22.062 -15.273 1 87.62 121 GLN B CA 1
ATOM 2177 C C . GLN B 1 121 ? -12.375 -21.391 -14.344 1 87.62 121 GLN B C 1
ATOM 2179 O O . GLN B 1 121 ? -13.445 -21.938 -14.078 1 87.62 121 GLN B O 1
ATOM 2184 N N . VAL B 1 122 ? -12 -20.266 -13.875 1 92.81 122 VAL B N 1
ATOM 2185 C CA . VAL B 1 122 ? -12.844 -19.625 -12.867 1 92.81 122 VAL B CA 1
ATOM 2186 C C . VAL B 1 122 ? -12.953 -18.141 -13.164 1 92.81 122 VAL B C 1
ATOM 2188 O O . VAL B 1 122 ? -12.57 -17.297 -12.336 1 92.81 122 VAL B O 1
ATOM 2191 N N . PRO B 1 123 ? -13.617 -17.734 -14.211 1 93.94 123 PRO B N 1
ATOM 2192 C CA . PRO B 1 123 ? -13.688 -16.312 -14.586 1 93.94 123 PRO B CA 1
ATOM 2193 C C . PRO B 1 123 ? -14.5 -15.484 -13.602 1 93.94 123 PRO B C 1
ATOM 2195 O O . PRO B 1 123 ? -14.18 -14.312 -13.367 1 93.94 123 PRO B O 1
ATOM 2198 N N . SER B 1 124 ? -15.555 -16.047 -13.07 1 95.06 124 SER B N 1
ATOM 2199 C CA . SER B 1 124 ? -16.375 -15.305 -12.117 1 95.06 124 SER B CA 1
ATOM 2200 C C . SER B 1 124 ? -15.602 -14.984 -10.844 1 95.06 124 SER B C 1
ATOM 2202 O O . SER B 1 124 ? -15.711 -13.891 -10.305 1 95.06 124 SER B O 1
ATOM 2204 N N . TYR B 1 125 ? -14.883 -15.945 -10.414 1 95.25 125 TYR B N 1
ATOM 2205 C CA . TYR B 1 125 ? -14.016 -15.75 -9.258 1 95.25 125 TYR B CA 1
ATOM 2206 C C . TYR B 1 125 ? -13 -14.641 -9.516 1 95.25 125 TYR B C 1
ATOM 2208 O O . TYR B 1 125 ? -12.867 -13.719 -8.711 1 95.25 125 TYR B O 1
ATOM 2216 N N . CYS B 1 126 ? -12.352 -14.656 -10.641 1 95.12 126 CYS B N 1
ATOM 2217 C CA . CYS B 1 126 ? -11.344 -13.656 -10.984 1 95.12 126 CYS B CA 1
ATOM 2218 C C . CYS B 1 126 ? -11.977 -12.273 -11.109 1 95.12 126 CYS B C 1
ATOM 2220 O O . CYS B 1 126 ? -11.398 -11.281 -10.656 1 95.12 126 CYS B O 1
ATOM 2222 N N . ALA B 1 127 ? -13.133 -12.195 -11.695 1 95.75 127 ALA B N 1
ATOM 2223 C CA . ALA B 1 127 ? -13.844 -10.93 -11.852 1 95.75 127 ALA B CA 1
ATOM 2224 C C . ALA B 1 127 ? -14.203 -10.328 -10.492 1 95.75 127 ALA B C 1
ATOM 2226 O O . ALA B 1 127 ? -14.109 -9.117 -10.305 1 95.75 127 ALA B O 1
ATOM 2227 N N . ARG B 1 128 ? -14.594 -11.109 -9.586 1 96.81 128 ARG B N 1
ATOM 2228 C CA . ARG B 1 128 ? -14.953 -10.641 -8.25 1 96.81 128 ARG B CA 1
ATOM 2229 C C . ARG B 1 128 ? -13.734 -10.109 -7.512 1 96.81 128 ARG B C 1
ATOM 2231 O O . ARG B 1 128 ? -13.812 -9.078 -6.836 1 96.81 128 ARG B O 1
ATOM 2238 N N . ILE B 1 129 ? -12.633 -10.797 -7.664 1 97.56 129 ILE B N 1
ATOM 2239 C CA . ILE B 1 129 ? -11.398 -10.352 -7.023 1 97.56 129 ILE B CA 1
ATOM 2240 C C . ILE B 1 129 ? -10.984 -8.992 -7.574 1 97.56 129 ILE B C 1
ATOM 2242 O O . ILE B 1 129 ? -10.734 -8.055 -6.812 1 97.56 129 ILE B O 1
ATOM 2246 N N . LEU B 1 130 ? -10.969 -8.844 -8.844 1 97.81 130 LEU B N 1
ATOM 2247 C CA . LEU B 1 130 ? -10.516 -7.609 -9.484 1 97.81 130 LEU B CA 1
ATOM 2248 C C . LEU B 1 130 ? -11.492 -6.473 -9.219 1 97.81 130 LEU B C 1
ATOM 2250 O O . LEU B 1 130 ? -11.086 -5.332 -9 1 97.81 130 LEU B O 1
ATOM 2254 N N . SER B 1 131 ? -12.695 -6.855 -9.25 1 97.81 131 SER B N 1
ATOM 2255 C CA . SER B 1 131 ? -13.688 -5.824 -8.945 1 97.81 131 SER B CA 1
ATOM 2256 C C . SER B 1 131 ? -13.57 -5.359 -7.5 1 97.81 131 SER B C 1
ATOM 2258 O O . SER B 1 131 ? -13.695 -4.168 -7.215 1 97.81 131 SER B O 1
ATOM 2260 N N . ALA B 1 132 ? -13.406 -6.297 -6.578 1 98.56 132 ALA B N 1
ATOM 2261 C CA . ALA B 1 132 ? -13.211 -5.934 -5.18 1 98.56 132 ALA B CA 1
ATOM 2262 C C . ALA B 1 132 ? -12.031 -4.98 -5.02 1 98.56 132 ALA B C 1
ATOM 2264 O O . ALA B 1 132 ? -12.133 -3.967 -4.328 1 98.56 132 ALA B O 1
ATOM 2265 N N . CYS B 1 133 ? -10.945 -5.25 -5.66 1 98.25 133 CYS B N 1
ATOM 2266 C CA . CYS B 1 133 ? -9.766 -4.395 -5.602 1 98.25 133 CYS B CA 1
ATOM 2267 C C . CYS B 1 133 ? -10.055 -3.021 -6.195 1 98.25 133 CYS B C 1
ATOM 2269 O O . CYS B 1 133 ? -9.609 -2.002 -5.664 1 98.25 133 CYS B O 1
ATOM 2271 N N . GLY B 1 134 ? -10.797 -2.98 -7.246 1 97.94 134 GLY B N 1
ATOM 2272 C CA . GLY B 1 134 ? -11.195 -1.713 -7.836 1 97.94 134 GLY B CA 1
ATOM 2273 C C . GLY B 1 134 ? -12.039 -0.863 -6.91 1 97.94 134 GLY B C 1
ATOM 2274 O O . GLY B 1 134 ? -11.789 0.333 -6.75 1 97.94 134 GLY B O 1
ATOM 2275 N N . ILE B 1 135 ? -13 -1.469 -6.309 1 98.19 135 ILE B N 1
ATOM 2276 C CA . ILE B 1 135 ? -13.875 -0.78 -5.371 1 98.19 135 ILE B CA 1
ATOM 2277 C C . ILE B 1 135 ? -13.07 -0.309 -4.16 1 98.19 135 ILE B C 1
ATOM 2279 O O . ILE B 1 135 ? -13.242 0.819 -3.693 1 98.19 135 ILE B O 1
ATOM 2283 N N . GLY B 1 136 ? -12.219 -1.197 -3.676 1 98.12 136 GLY B N 1
ATOM 2284 C CA . GLY B 1 136 ? -11.344 -0.808 -2.584 1 98.12 136 GLY B CA 1
ATOM 2285 C C . GLY B 1 136 ? -10.453 0.372 -2.926 1 98.12 136 GLY B C 1
ATOM 2286 O O . GLY B 1 136 ? -10.203 1.232 -2.08 1 98.12 136 GLY B O 1
ATOM 2287 N N . PHE B 1 137 ? -10.031 0.428 -4.156 1 98 137 PHE B N 1
ATOM 2288 C CA . PHE B 1 137 ? -9.164 1.517 -4.605 1 98 137 PHE B CA 1
ATOM 2289 C C . PHE B 1 137 ? -9.914 2.846 -4.566 1 98 137 PHE B C 1
ATOM 2291 O O . PHE B 1 137 ? -9.32 3.887 -4.27 1 98 137 PHE B O 1
ATOM 2298 N N . VAL B 1 138 ? -11.086 2.818 -4.855 1 97.44 138 VAL B N 1
ATOM 2299 C CA . VAL B 1 138 ? -11.898 4.02 -4.719 1 97.44 138 VAL B CA 1
ATOM 2300 C C . VAL B 1 138 ? -11.844 4.523 -3.277 1 97.44 138 VAL B C 1
ATOM 2302 O O . VAL B 1 138 ? -11.688 5.723 -3.037 1 97.44 138 VAL B O 1
ATOM 2305 N N . GLY B 1 139 ? -11.961 3.57 -2.336 1 97.38 139 GLY B N 1
ATOM 2306 C CA . GLY B 1 139 ? -11.82 3.941 -0.937 1 97.38 139 GLY B CA 1
ATOM 2307 C C . GLY B 1 139 ? -10.484 4.586 -0.625 1 97.38 139 GLY B C 1
ATOM 2308 O O . GLY B 1 139 ? -10.422 5.613 0.057 1 97.38 139 GLY B O 1
ATOM 2309 N N . VAL B 1 140 ? -9.438 4.07 -1.179 1 97.56 140 VAL B N 1
ATOM 2310 C CA . VAL B 1 140 ? -8.102 4.605 -0.972 1 97.56 140 VAL B CA 1
ATOM 2311 C C . VAL B 1 140 ? -8.039 6.047 -1.468 1 97.56 140 VAL B C 1
ATOM 2313 O O . VAL B 1 140 ? -7.535 6.93 -0.767 1 97.56 140 VAL B O 1
ATOM 2316 N N . VAL B 1 141 ? -8.547 6.246 -2.605 1 97.69 141 VAL B N 1
ATOM 2317 C CA . VAL B 1 141 ? -8.508 7.57 -3.221 1 97.69 141 VAL B CA 1
ATOM 2318 C C . VAL B 1 141 ? -9.289 8.562 -2.367 1 97.69 141 VAL B C 1
ATOM 2320 O O . VAL B 1 141 ? -8.812 9.672 -2.109 1 97.69 141 VAL B O 1
ATOM 2323 N N . ILE B 1 142 ? -10.406 8.148 -1.913 1 97.12 142 ILE B N 1
ATOM 2324 C CA . ILE B 1 142 ? -11.234 9.031 -1.104 1 97.12 142 ILE B CA 1
ATOM 2325 C C . ILE B 1 142 ? -10.516 9.359 0.204 1 97.12 142 ILE B C 1
ATOM 2327 O O . ILE B 1 142 ? -10.469 10.523 0.62 1 97.12 142 ILE B O 1
ATOM 2331 N N . TYR B 1 143 ? -9.93 8.422 0.821 1 96.19 143 TYR B N 1
ATOM 2332 C CA . TYR B 1 143 ? -9.242 8.656 2.086 1 96.19 143 TYR B CA 1
ATOM 2333 C C . TYR B 1 143 ? -8 9.523 1.877 1 96.19 143 TYR B C 1
ATOM 2335 O O . TYR B 1 143 ? -7.648 10.328 2.738 1 96.19 143 TYR B O 1
ATOM 2343 N N . LEU B 1 144 ? -7.391 9.289 0.804 1 96.56 144 LEU B N 1
ATOM 2344 C CA . LEU B 1 144 ? -6.246 10.148 0.5 1 96.56 144 LEU B CA 1
ATOM 2345 C C . LEU B 1 144 ? -6.688 11.594 0.305 1 96.56 144 LEU B C 1
ATOM 2347 O O . LEU B 1 144 ? -6.039 12.516 0.802 1 96.56 144 LEU B O 1
ATOM 2351 N N . LEU B 1 145 ? -7.758 11.797 -0.355 1 95.88 145 LEU B N 1
ATOM 2352 C CA . LEU B 1 145 ? -8.297 13.133 -0.557 1 95.88 145 LEU B CA 1
ATOM 2353 C C . LEU B 1 145 ? -8.695 13.766 0.772 1 95.88 145 LEU B C 1
ATOM 2355 O O . LEU B 1 145 ? -8.43 14.953 1.007 1 95.88 145 LEU B O 1
ATOM 2359 N N . LEU B 1 146 ? -9.305 13.008 1.591 1 94.19 146 LEU B N 1
ATOM 2360 C CA . LEU B 1 146 ? -9.672 13.492 2.916 1 94.19 146 LEU B CA 1
ATOM 2361 C C . LEU B 1 146 ? -8.438 13.938 3.691 1 94.19 146 LEU B C 1
ATOM 2363 O O . LEU B 1 146 ? -8.461 14.984 4.348 1 94.19 146 LEU B O 1
ATOM 2367 N N . LEU B 1 147 ? -7.469 13.156 3.576 1 93 147 LEU B N 1
ATOM 2368 C CA . LEU B 1 147 ? -6.223 13.484 4.262 1 93 147 LEU B CA 1
ATOM 2369 C C . LEU B 1 147 ? -5.621 14.773 3.717 1 93 147 LEU B C 1
ATOM 2371 O O . LEU B 1 147 ? -5.195 15.641 4.484 1 93 147 LEU B O 1
ATOM 2375 N N . LEU B 1 148 ? -5.633 14.914 2.465 1 93.38 148 LEU B N 1
ATOM 2376 C CA . LEU B 1 148 ? -5.074 16.109 1.833 1 93.38 148 LEU B CA 1
ATOM 2377 C C . LEU B 1 148 ? -5.898 17.344 2.186 1 93.38 148 LEU B C 1
ATOM 2379 O O . LEU B 1 148 ? -5.34 18.406 2.428 1 93.38 148 LEU B O 1
ATOM 2383 N N . LEU B 1 149 ? -7.145 17.219 2.244 1 91.19 149 LEU B N 1
ATOM 2384 C CA . LEU B 1 149 ? -8.008 18.328 2.621 1 91.19 149 LEU B CA 1
ATOM 2385 C C . LEU B 1 149 ? -7.785 18.719 4.074 1 91.19 149 LEU B C 1
ATOM 2387 O O . LEU B 1 149 ? -7.773 19.906 4.402 1 91.19 149 LEU B O 1
ATOM 2391 N N . ALA B 1 150 ? -7.648 17.734 4.82 1 87.31 150 ALA B N 1
ATOM 2392 C CA . ALA B 1 150 ? -7.367 18 6.227 1 87.31 150 ALA B CA 1
ATOM 2393 C C . ALA B 1 150 ? -6.051 18.766 6.387 1 87.31 150 ALA B C 1
ATOM 2395 O O . ALA B 1 150 ? -5.945 19.672 7.207 1 87.31 150 ALA B O 1
ATOM 2396 N N . LEU B 1 151 ? -5.105 18.422 5.66 1 86 151 LEU B N 1
ATOM 2397 C CA . LEU B 1 151 ? -3.803 19.078 5.691 1 86 151 LEU B CA 1
ATOM 2398 C C . LEU B 1 151 ? -3.916 20.516 5.215 1 86 151 LEU B C 1
ATOM 2400 O O . LEU B 1 151 ? -3.324 21.422 5.812 1 86 151 LEU B O 1
ATOM 2404 N N . GLN B 1 152 ? -4.629 20.781 4.195 1 85.25 152 GLN B N 1
ATOM 2405 C CA . GLN B 1 152 ? -4.816 22.125 3.67 1 85.25 152 GLN B CA 1
ATOM 2406 C C . GLN B 1 152 ? -5.551 23.016 4.672 1 85.25 152 GLN B C 1
ATOM 2408 O O . GLN B 1 152 ? -5.215 24.188 4.836 1 85.25 152 GLN B O 1
ATOM 2413 N N . ALA B 1 153 ? -6.484 22.469 5.258 1 81.5 153 ALA B N 1
ATOM 2414 C CA . ALA B 1 153 ? -7.246 23.219 6.258 1 81.5 153 ALA B CA 1
ATOM 2415 C C . ALA B 1 153 ? -6.355 23.641 7.422 1 81.5 153 ALA B C 1
ATOM 2417 O O . ALA B 1 153 ? -6.477 24.75 7.934 1 81.5 153 ALA B O 1
ATOM 2418 N N . GLU B 1 154 ? -5.508 22.812 7.766 1 76.06 154 GLU B N 1
ATOM 2419 C CA . GLU B 1 154 ? -4.602 23.125 8.867 1 76.06 154 GLU B CA 1
ATOM 2420 C C . GLU B 1 154 ? -3.58 24.188 8.469 1 76.06 154 GLU B C 1
ATOM 2422 O O . GLU B 1 154 ? -3.229 25.047 9.273 1 76.06 154 GLU B O 1
ATOM 2427 N N . PHE B 1 155 ? -3.182 24.172 7.305 1 75.06 155 PHE B N 1
ATOM 2428 C CA . PHE B 1 155 ? -2.201 25.141 6.836 1 75.06 155 PHE B CA 1
ATOM 2429 C C . PHE B 1 155 ? -2.84 26.516 6.652 1 75.06 155 PHE B C 1
ATOM 2431 O O . PHE B 1 155 ? -2.211 27.531 6.926 1 75.06 155 PHE B O 1
ATOM 2438 N N . ASN B 1 156 ? -4.008 26.516 6.188 1 73.5 156 ASN B N 1
ATOM 2439 C CA . ASN B 1 156 ? -4.719 27.781 6.047 1 73.5 156 ASN B CA 1
ATOM 2440 C C . ASN B 1 156 ? -4.973 28.438 7.402 1 73.5 156 ASN B C 1
ATOM 2442 O O . ASN B 1 156 ? -4.938 29.672 7.52 1 73.5 156 ASN B O 1
ATOM 2446 N N . SER B 1 157 ? -5.18 27.688 8.312 1 70 157 SER B N 1
ATOM 2447 C CA . SER B 1 157 ? -5.383 28.25 9.648 1 70 157 SER B CA 1
ATOM 2448 C C . SER B 1 157 ? -4.117 28.922 10.164 1 70 157 SER B C 1
ATOM 2450 O O . SER B 1 157 ? -4.184 29.969 10.812 1 70 157 SER B O 1
ATOM 2452 N N . ILE B 1 158 ? -3.045 28.469 9.828 1 63.28 158 ILE B N 1
ATOM 2453 C CA . ILE B 1 158 ? -1.771 29.031 10.266 1 63.28 158 ILE B CA 1
ATOM 2454 C C . ILE B 1 158 ? -1.478 30.312 9.484 1 63.28 158 ILE B C 1
ATOM 2456 O O . ILE B 1 158 ? -1.015 31.297 10.055 1 63.28 158 ILE B O 1
ATOM 2460 N N . LEU B 1 159 ? -1.802 30.266 8.25 1 59.16 159 LEU B N 1
ATOM 2461 C CA . LEU B 1 159 ? -1.538 31.438 7.418 1 59.16 159 LEU B CA 1
ATOM 2462 C C . LEU B 1 159 ? -2.379 32.625 7.871 1 59.16 159 LEU B C 1
ATOM 2464 O O . LEU B 1 159 ? -1.904 33.75 7.867 1 59.16 159 LEU B O 1
ATOM 2468 N N . ILE B 1 160 ? -3.553 32.438 8.266 1 56.5 160 ILE B N 1
ATOM 2469 C CA . ILE B 1 160 ? -4.414 33.531 8.734 1 56.5 160 ILE B CA 1
ATOM 2470 C C . ILE B 1 160 ? -3.871 34.094 10.047 1 56.5 160 ILE B C 1
ATOM 2472 O O . ILE B 1 160 ? -3.871 35.312 10.25 1 56.5 160 ILE B O 1
ATOM 2476 N N . ASP B 1 161 ? -3.35 33.281 10.805 1 54.09 161 ASP B N 1
ATOM 2477 C CA . ASP B 1 161 ? -2.855 33.75 12.094 1 54.09 161 ASP B CA 1
ATOM 2478 C C . ASP B 1 161 ? -1.565 34.562 11.93 1 54.09 161 ASP B C 1
ATOM 2480 O O . ASP B 1 161 ? -1.338 35.531 12.648 1 54.09 161 ASP B O 1
ATOM 2484 N N . ILE B 1 162 ? -0.777 34.219 11.023 1 47.81 162 ILE B N 1
ATOM 2485 C CA . ILE B 1 162 ? 0.474 34.969 10.844 1 47.81 162 ILE B CA 1
ATOM 2486 C C . ILE B 1 162 ? 0.195 36.312 10.188 1 47.81 162 ILE B C 1
ATOM 2488 O O . ILE B 1 162 ? 0.911 37.281 10.43 1 47.81 162 ILE B O 1
ATOM 2492 N N . THR B 1 163 ? -0.748 36.438 9.438 1 48.62 163 THR B N 1
ATOM 2493 C CA . THR B 1 163 ? -1.053 37.688 8.773 1 48.62 163 THR B CA 1
ATOM 2494 C C . THR B 1 163 ? -1.784 38.656 9.719 1 48.62 163 THR B C 1
ATOM 2496 O O . THR B 1 163 ? -1.819 39.875 9.492 1 48.62 163 THR B O 1
ATOM 2499 N N . LEU B 1 164 ? -2.432 38.219 10.75 1 40.03 164 LEU B N 1
ATOM 2500 C CA . LEU B 1 164 ? -3.062 39.156 11.68 1 40.03 164 LEU B CA 1
ATOM 2501 C C . LEU B 1 164 ? -2.135 39.469 12.844 1 40.03 164 LEU B C 1
ATOM 2503 O O . LEU B 1 164 ? -1.463 38.594 13.367 1 40.03 164 LEU B O 1
#